Protein AF-0000000066797046 (afdb_homodimer)

Foldseek 3Di:
DLPPPADWDDDPNDIDSHPQLVVVVVVCVVPQPLPQFNDKDAQDKAWLAPDDDPDHTDIDTAGIWGHHPRHTAETEHEDDDDDPVNVVSVVSCCVVVVVYHYFYKYQDDVVVVDGMDTPVVVVVVVVVVVVVVD/DLPPPADWDDDPNDIDSHPQLVVVVVVCVVPQPLPQFNDKDAQDKAWLAPDDDPDHTDIDTAGIWGHHPRHTAETEHEDDDDDPVNVVSVVSCCVVVVVYHYFYKYQDDVVVVDGMDTPVVVVVVVVVVVVVVD

Solvent-accessible surface area (backbone atoms only — not comparable to full-atom values): 15746 Å² total; per-residue (Å²): 132,74,82,70,88,53,55,70,39,77,55,97,92,40,80,27,72,24,58,67,56,43,52,49,49,52,51,52,58,74,65,53,76,56,78,83,26,67,45,78,40,72,55,43,76,43,83,72,38,75,64,53,93,91,42,75,54,43,67,45,73,34,54,30,31,33,23,37,97,89,37,79,58,36,33,36,35,79,45,88,76,83,46,70,54,55,51,52,51,50,52,51,44,49,65,73,40,66,87,47,47,76,43,48,32,23,77,34,56,76,91,74,77,42,68,63,37,49,40,72,56,52,53,50,52,50,52,52,51,55,62,69,73,104,133,74,82,70,86,54,54,69,38,76,55,97,90,40,78,27,73,23,58,67,58,43,52,49,50,52,51,51,57,75,64,52,75,57,79,84,25,66,45,77,39,72,55,42,76,41,82,72,39,74,65,53,92,89,43,75,54,43,67,46,72,35,54,30,32,33,23,37,96,89,36,79,58,35,35,36,34,80,45,88,76,85,47,68,55,54,51,52,52,50,52,51,44,49,65,74,40,66,87,44,49,74,44,48,31,23,77,34,55,74,89,73,77,41,65,62,37,51,39,70,58,53,53,50,54,52,53,52,51,57,62,68,72,104

Radius of gyration: 23.34 Å; Cα contacts (8 Å, |Δi|>4): 389; chains: 2; bounding box: 46×68×48 Å

Organism: Staphylococcus aureus (strain NCTC 8325 / PS 47) (NCBI:txid93061)

Sequence (268 aa):
MSKYNAKKVEYKGIVFDSKVECEYYQYLESNMNGTNYDRIEIQPKFELQPKFGKQRPITYIADFSLWKEGKLVEVIDVKGKATEVANIKAKIFRYQYRDVNLTWICKAPKYTGQEWMVYEDLVKVRRKRKREMKMSKYNAKKVEYKGIVFDSKVECEYYQYLESNMNGTNYDRIEIQPKFELQPKFGKQRPITYIADFSLWKEGKLVEVIDVKGKATEVANIKAKIFRYQYRDVNLTWICKAPKYTGQEWMVYEDLVKVRRKRKREMK

pLDDT: mean 91.58, std 11.75, range [27.3, 98.69]

InterPro domains:
  IPR009414 Protein of unknown function DUF1064 [PF06356] (1-113)

Secondary structure (DSSP, 8-state):
--SS-PPPEEETTEEESSHHHHHHHHHHHHT--SSS-SEEEES-EEEEE--BTTBPPEEEE-SEEEEETTEEEEEEEE-SS--HHHHHHHHHHHHH-TTSEEEEEEEPPGGGS-SEEEHHHHHHHHHHHHHHH-/--SS-PPPEEETTEEESSHHHHHHHHHHHHT--SSS-SEEEES-EEEEE--BTTBPPEEEE-SEEEEETTEEEEEEEE-SS--HHHHHHHHHHHHH-TTSEEEEEEEPPGGGS-SEEEHHHHHHHHHHHHHHH-

Nearest PDB structures (foldseek):
  2pfj-assembly1_A  TM=5.024E-01  e=1.461E-01  Escherichia phage T7
  6xl1-assembly1_B  TM=4.830E-01  e=2.161E-01  Treponema succinifaciens DSM 2489
  6lg0-assembly1_B  TM=6.991E-01  e=3.582E+00  Scutellaria baicalensis
  7sjr-assembly1_A  TM=4.497E-01  e=2.421E+00  Mycolicibacterium smegmatis
  2pfj-assembly1_A  TM=5.021E-01  e=1.461E-01  Escherichia phage T7

Structure (mmCIF, N/CA/C/O backbone):
data_AF-0000000066797046-model_v1
#
loop_
_entity.id
_entity.type
_entity.pdbx_description
1 polymer 'Phi ETA orf 25-like protein'
#
loop_
_atom_site.group_PDB
_atom_site.id
_atom_site.type_symbol
_atom_site.label_atom_id
_atom_site.label_alt_id
_atom_site.label_comp_id
_atom_site.label_asym_id
_atom_site.label_entity_id
_atom_site.label_seq_id
_atom_site.pdbx_PDB_ins_code
_atom_site.Cartn_x
_atom_site.Cartn_y
_atom_site.Cartn_z
_atom_site.occupancy
_atom_site.B_iso_or_equiv
_atom_site.auth_seq_id
_atom_site.auth_comp_id
_atom_site.auth_asym_id
_atom_site.auth_atom_id
_atom_site.pdbx_PDB_model_num
ATOM 1 N N . MET A 1 1 ? 22.188 6.809 6.156 1 27.3 1 MET A N 1
ATOM 2 C CA . MET A 1 1 ? 21.953 7.805 5.117 1 27.3 1 MET A CA 1
ATOM 3 C C . MET A 1 1 ? 20.453 8.047 4.926 1 27.3 1 MET A C 1
ATOM 5 O O . MET A 1 1 ? 19.703 7.102 4.711 1 27.3 1 MET A O 1
ATOM 9 N N . SER A 1 2 ? 19.797 9.031 5.605 1 35.5 2 SER A N 1
ATOM 10 C CA . SER A 1 2 ? 18.406 9.445 5.723 1 35.5 2 SER A CA 1
ATOM 11 C C . SER A 1 2 ? 17.75 9.609 4.348 1 35.5 2 SER A C 1
ATOM 13 O O . SER A 1 2 ? 18.375 10.125 3.42 1 35.5 2 SER A O 1
ATOM 15 N N . LYS A 1 3 ? 16.875 8.727 3.791 1 40.72 3 LYS A N 1
ATOM 16 C CA . LYS A 1 3 ? 16.438 8.758 2.396 1 40.72 3 LYS A CA 1
ATOM 17 C C . LYS A 1 3 ? 16.438 10.18 1.854 1 40.72 3 LYS A C 1
ATOM 19 O O . LYS A 1 3 ? 17.062 10.461 0.824 1 40.72 3 LYS A O 1
ATOM 24 N N . TYR A 1 4 ? 15.102 10.852 1.785 1 46.31 4 TYR A N 1
ATOM 25 C CA . TYR A 1 4 ? 15.109 12.164 1.152 1 46.31 4 TYR A CA 1
ATOM 26 C C . TYR A 1 4 ? 15.852 13.18 2.016 1 46.31 4 TYR A C 1
ATOM 28 O O . TYR A 1 4 ? 15.961 13.008 3.232 1 46.31 4 TYR A O 1
ATOM 36 N N . ASN A 1 5 ? 16.906 13.938 1.538 1 53.12 5 ASN A N 1
ATOM 37 C CA . ASN A 1 5 ? 17.734 15.008 2.102 1 53.12 5 ASN A CA 1
ATOM 38 C C . ASN A 1 5 ? 16.938 15.844 3.102 1 53.12 5 ASN A C 1
ATOM 40 O O . ASN A 1 5 ? 17.234 17.031 3.297 1 53.12 5 ASN A O 1
ATOM 44 N N . ALA A 1 6 ? 15.82 15.312 3.604 1 63.28 6 ALA A N 1
ATOM 45 C CA . ALA A 1 6 ? 15.188 16.25 4.527 1 63.28 6 ALA A CA 1
ATOM 46 C C . ALA A 1 6 ? 15.914 16.266 5.871 1 63.28 6 ALA A C 1
ATOM 48 O O . ALA A 1 6 ? 16.266 15.219 6.402 1 63.28 6 ALA A O 1
ATOM 49 N N . LYS A 1 7 ? 16.453 17.422 6.25 1 70.5 7 LYS A N 1
ATOM 50 C CA . LYS A 1 7 ? 17.109 17.641 7.539 1 70.5 7 LYS A CA 1
ATOM 51 C C . LYS A 1 7 ? 16.078 17.734 8.664 1 70.5 7 LYS A C 1
ATOM 53 O O . LYS A 1 7 ? 15.062 18.422 8.523 1 70.5 7 LYS A O 1
ATOM 58 N N . LYS A 1 8 ? 16.203 16.906 9.688 1 85.75 8 LYS A N 1
ATOM 59 C CA . LYS A 1 8 ? 15.344 17.031 10.859 1 85.75 8 LYS A CA 1
ATOM 60 C C . LYS A 1 8 ? 15.438 18.422 11.484 1 85.75 8 LYS A C 1
ATOM 62 O O . LYS A 1 8 ? 16.516 19.031 11.484 1 85.75 8 LYS A O 1
ATOM 67 N N . VAL A 1 9 ? 14.32 19.016 11.8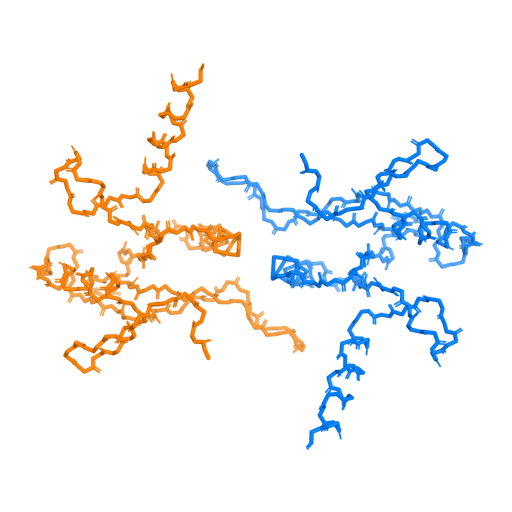28 1 90.19 9 VAL A N 1
ATOM 68 C CA . VAL A 1 9 ? 14.25 20.359 12.422 1 90.19 9 VAL A CA 1
ATOM 69 C C . VAL A 1 9 ? 13.508 20.281 13.758 1 90.19 9 VAL A C 1
ATOM 71 O O . VAL A 1 9 ? 12.516 19.562 13.891 1 90.19 9 VAL A O 1
ATOM 74 N N . GLU A 1 10 ? 14.055 20.984 14.703 1 92.31 10 GLU A N 1
ATOM 75 C CA . GLU A 1 10 ? 13.414 21.047 16.016 1 92.31 10 GLU A CA 1
ATOM 76 C C . GLU A 1 10 ? 12.727 22.391 16.234 1 92.31 10 GLU A C 1
ATOM 78 O O . GLU A 1 10 ? 13.273 23.438 15.891 1 92.31 10 GLU A O 1
ATOM 83 N N . TYR A 1 11 ? 11.523 22.312 16.766 1 92.88 11 TYR A N 1
ATOM 84 C CA . TYR A 1 11 ? 10.734 23.5 17.078 1 92.88 11 TYR A CA 1
ATOM 85 C C . TYR A 1 11 ? 9.945 23.281 18.375 1 92.88 11 TYR A C 1
ATOM 87 O O . TYR A 1 11 ? 9.102 22.391 18.453 1 92.88 11 TYR A O 1
ATOM 95 N N . LYS A 1 12 ? 10.172 24.094 19.391 1 93.94 12 LYS A N 1
ATOM 96 C CA . LYS A 1 12 ? 9.5 24.031 20.688 1 93.94 12 LYS A CA 1
ATOM 97 C C . LYS A 1 12 ? 9.547 22.625 21.266 1 93.94 12 LYS A C 1
ATOM 99 O O . LYS A 1 12 ? 8.539 22.109 21.75 1 93.94 12 LYS A O 1
ATOM 104 N N . GLY A 1 13 ? 10.641 21.922 21.094 1 92.12 13 GLY A N 1
ATOM 105 C CA . GLY A 1 13 ? 10.859 20.609 21.688 1 92.12 13 GLY A CA 1
ATOM 106 C C . GLY A 1 13 ? 10.297 19.484 20.844 1 92.12 13 GLY A C 1
ATOM 107 O O . GLY A 1 13 ? 10.367 18.312 21.234 1 92.12 13 GLY A O 1
ATOM 108 N N . ILE A 1 14 ? 9.68 19.906 19.75 1 92.12 14 ILE A N 1
ATOM 109 C CA . ILE A 1 14 ? 9.117 18.906 18.859 1 92.12 14 ILE A CA 1
ATOM 110 C C . ILE A 1 14 ? 10.055 18.688 17.672 1 92.12 14 ILE A C 1
ATOM 112 O O . ILE A 1 14 ? 10.523 19.656 17.062 1 92.12 14 ILE A O 1
ATOM 116 N N . VAL A 1 15 ? 10.312 17.453 17.422 1 91.56 15 VAL A N 1
ATOM 117 C CA . VAL A 1 15 ? 11.188 17.141 16.312 1 91.56 15 VAL A CA 1
ATOM 118 C C . VAL A 1 15 ? 10.344 16.797 15.078 1 91.56 15 VAL A C 1
ATOM 120 O O . VAL A 1 15 ? 9.43 15.969 15.141 1 91.56 15 VAL A O 1
ATOM 123 N N . PHE A 1 16 ? 10.711 17.5 13.945 1 91.88 16 PHE A N 1
ATOM 124 C CA . PHE A 1 16 ? 10.023 17.266 12.68 1 91.88 16 PHE A CA 1
ATOM 125 C C . PHE A 1 16 ? 10.953 16.609 11.672 1 91.88 16 PHE A C 1
ATOM 127 O O . PHE A 1 16 ? 12.156 16.859 11.672 1 91.88 16 PHE A O 1
ATOM 134 N N . ASP A 1 17 ? 10.344 15.727 10.812 1 85.5 17 ASP A N 1
ATOM 135 C CA . ASP A 1 17 ? 11.125 14.984 9.836 1 85.5 17 ASP A CA 1
ATOM 136 C C . ASP A 1 17 ? 11.617 15.898 8.719 1 85.5 17 ASP A C 1
ATOM 138 O O . ASP A 1 17 ? 12.609 15.594 8.047 1 85.5 17 ASP A O 1
ATOM 142 N N . SER A 1 18 ? 10.906 17.047 8.508 1 89.69 18 SER A N 1
ATOM 143 C CA . SER A 1 18 ? 11.312 17.984 7.457 1 89.69 18 SER A CA 1
ATOM 144 C C . SER A 1 18 ? 10.992 19.422 7.836 1 89.69 18 SER A C 1
ATOM 146 O O . SER A 1 18 ? 10.195 19.672 8.742 1 89.69 18 SER A O 1
ATOM 148 N N . LYS A 1 19 ? 11.664 20.281 7.137 1 91.81 19 LYS A N 1
ATOM 149 C CA . LYS A 1 19 ? 11.438 21.703 7.336 1 91.81 19 LYS A CA 1
ATOM 150 C C . LYS A 1 19 ? 10.008 22.094 6.957 1 91.81 19 LYS A C 1
ATOM 152 O O . LYS A 1 19 ? 9.375 22.906 7.641 1 91.81 19 LYS A O 1
ATOM 157 N N . VAL A 1 20 ? 9.5 21.484 5.938 1 93.38 20 VAL A N 1
ATOM 158 C CA . VAL A 1 20 ? 8.172 21.828 5.441 1 93.38 20 VAL A CA 1
ATOM 159 C C . VAL A 1 20 ? 7.121 21.453 6.48 1 93.38 20 VAL A C 1
ATOM 161 O O . VAL A 1 20 ? 6.176 22.203 6.719 1 93.38 20 VAL A O 1
ATOM 164 N N . GLU A 1 21 ? 7.316 20.312 7.094 1 93.94 21 GLU A N 1
ATOM 165 C CA . GLU A 1 21 ? 6.395 19.859 8.133 1 93.94 21 GLU A CA 1
ATOM 166 C C . GLU A 1 21 ? 6.402 20.828 9.32 1 93.94 21 GLU A C 1
ATOM 168 O O . GLU A 1 21 ? 5.348 21.156 9.867 1 93.94 21 GLU A O 1
ATOM 173 N N . CYS A 1 22 ? 7.543 21.266 9.617 1 95.56 22 CYS A N 1
ATOM 174 C CA . CYS A 1 22 ? 7.688 22.219 10.703 1 95.56 22 CYS A CA 1
ATOM 175 C C . CYS A 1 22 ? 7.004 23.547 10.367 1 95.56 22 CYS A C 1
ATOM 177 O O . CYS A 1 22 ? 6.273 24.094 11.188 1 95.56 22 CYS A O 1
ATOM 179 N N . GLU A 1 23 ? 7.23 24.047 9.188 1 96.12 23 GLU A N 1
ATOM 180 C CA . GLU A 1 23 ? 6.605 25.297 8.742 1 96.12 23 GLU A CA 1
ATOM 181 C C . GLU A 1 23 ? 5.086 25.203 8.781 1 96.12 23 GLU A C 1
ATOM 183 O O . GLU A 1 23 ? 4.406 26.141 9.18 1 96.12 23 GLU A O 1
ATOM 188 N N . TYR A 1 24 ? 4.578 24.078 8.391 1 97.25 24 TYR A N 1
ATOM 189 C CA . TYR A 1 24 ? 3.125 23.922 8.391 1 97.25 24 TYR A CA 1
ATOM 190 C C . TYR A 1 24 ? 2.582 23.859 9.812 1 97.25 24 TYR A C 1
ATOM 192 O O . TYR A 1 24 ? 1.492 24.359 10.094 1 97.25 24 TYR A O 1
ATOM 200 N N . TYR A 1 25 ? 3.281 23.172 10.641 1 97.12 25 TYR A N 1
ATOM 201 C CA . TYR A 1 25 ? 2.887 23.172 12.047 1 97.12 25 TYR A CA 1
ATOM 202 C C . TYR A 1 25 ? 2.789 24.594 12.586 1 97.12 25 TYR A C 1
ATOM 204 O O . TYR A 1 25 ? 1.819 24.938 13.266 1 97.12 25 TYR A O 1
ATOM 212 N N . GLN A 1 26 ? 3.824 25.391 12.312 1 97 26 GLN A N 1
ATOM 213 C CA . GLN A 1 26 ? 3.826 26.797 12.742 1 97 26 GLN A CA 1
ATOM 214 C C . GLN A 1 26 ? 2.623 27.547 12.172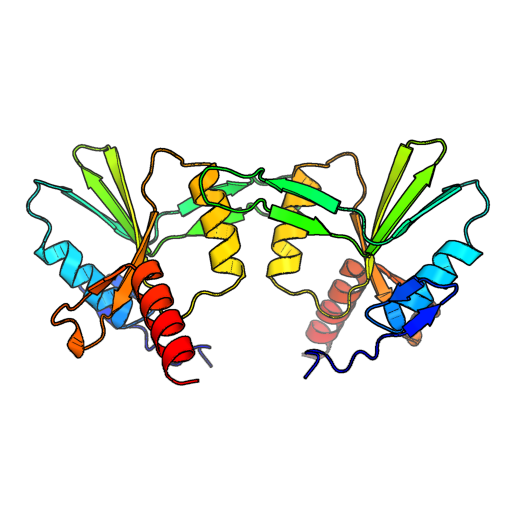 1 97 26 GLN A C 1
ATOM 216 O O . GLN A 1 26 ? 2.012 28.359 12.867 1 97 26 GLN A O 1
ATOM 221 N N . TYR A 1 27 ? 2.355 27.25 10.914 1 97.06 27 TYR A N 1
ATOM 222 C CA . TYR A 1 27 ? 1.18 27.812 10.258 1 97.06 27 TYR A CA 1
ATOM 223 C C . TYR A 1 27 ? -0.092 27.438 11.008 1 97.06 27 TYR A C 1
ATOM 225 O O . TYR A 1 27 ? -0.928 28.297 11.289 1 97.06 27 TYR A O 1
ATOM 233 N N . LEU A 1 28 ? -0.291 26.172 11.383 1 97.31 28 LEU A N 1
ATOM 234 C CA . LEU A 1 28 ? -1.458 25.688 12.117 1 97.31 28 LEU A CA 1
ATOM 235 C C . LEU A 1 28 ? -1.548 26.359 13.484 1 97.31 28 LEU A C 1
ATOM 237 O O . LEU A 1 28 ? -2.631 26.766 13.914 1 97.31 28 LEU A O 1
ATOM 241 N N . GLU A 1 29 ? -0.36 26.422 14.125 1 96.44 29 GLU A N 1
ATOM 242 C CA . GLU A 1 29 ? -0.309 27.031 15.453 1 96.44 29 GLU A CA 1
ATOM 243 C C . GLU A 1 29 ? -0.762 28.484 15.414 1 96.44 29 GLU A C 1
ATOM 245 O O . GLU A 1 29 ? -1.548 28.922 16.266 1 96.44 29 GLU A O 1
ATOM 250 N N . SER A 1 30 ? -0.231 29.188 14.453 1 95.75 30 SER A N 1
ATOM 251 C CA . SER A 1 30 ? -0.52 30.609 14.328 1 95.75 30 SER A CA 1
ATOM 252 C C . SER A 1 30 ? -1.987 30.859 14 1 95.75 30 SER A C 1
ATOM 254 O O . SER A 1 30 ? -2.541 31.906 14.328 1 95.75 30 SER A O 1
ATOM 256 N N . ASN A 1 31 ? -2.604 29.875 13.398 1 95.62 31 ASN A N 1
ATOM 257 C CA . ASN A 1 31 ? -3.992 30.031 12.984 1 95.62 31 ASN A CA 1
ATOM 258 C C . ASN A 1 31 ? -4.953 29.438 14.008 1 95.62 31 ASN A C 1
ATOM 260 O O . ASN A 1 31 ? -6.172 29.484 13.828 1 95.62 31 ASN A O 1
ATOM 264 N N . MET A 1 32 ? -4.383 28.906 15.086 1 94.69 32 MET A N 1
ATOM 265 C CA . MET A 1 32 ? -5.242 28.312 16.109 1 94.69 32 MET A CA 1
ATOM 266 C C . MET A 1 32 ? -5.875 29.391 16.969 1 94.69 32 MET A C 1
ATOM 268 O O . MET A 1 32 ? -5.199 30.016 17.797 1 94.69 32 MET A O 1
ATOM 272 N N . ASN A 1 33 ? -7.129 29.766 16.688 1 89.06 33 ASN A N 1
ATOM 273 C CA . ASN A 1 33 ? -7.828 30.812 17.406 1 89.06 33 ASN A CA 1
ATOM 274 C C . ASN A 1 33 ? -9 30.266 18.203 1 89.06 33 ASN A C 1
ATOM 276 O O . ASN A 1 33 ? -9.781 31.031 18.781 1 89.06 33 ASN A O 1
ATOM 280 N N . GLY A 1 34 ? -9.148 28.953 18.172 1 88.75 34 GLY A N 1
ATOM 281 C CA . GLY A 1 34 ? -10.203 28.297 18.938 1 88.75 34 GLY A CA 1
ATOM 282 C C . GLY A 1 34 ? -11.516 28.203 18.188 1 88.75 34 GLY A C 1
ATOM 283 O O . GLY A 1 34 ? -12.438 27.516 18.641 1 88.75 34 GLY A O 1
ATOM 284 N N . THR A 1 35 ? -11.586 28.828 17.078 1 90.75 35 THR A N 1
ATOM 285 C CA . THR A 1 35 ? -12.82 28.812 16.297 1 90.75 35 THR A CA 1
ATOM 286 C C . THR A 1 35 ? -12.922 27.547 15.461 1 90.75 35 THR A C 1
ATOM 288 O O . THR A 1 35 ? -13.922 26.828 15.516 1 90.75 35 THR A O 1
ATOM 291 N N . ASN A 1 36 ? -11.977 27.203 14.75 1 93.75 36 ASN A N 1
ATOM 292 C CA . ASN A 1 36 ? -11.977 26.047 13.875 1 93.75 36 ASN A CA 1
ATOM 293 C C . ASN A 1 36 ? -11.43 24.812 14.578 1 93.75 36 ASN A C 1
ATOM 295 O O . ASN A 1 36 ? -11.93 23.703 14.383 1 93.75 36 ASN A O 1
ATOM 299 N N . TYR A 1 37 ? -10.484 24.953 15.289 1 97.31 37 TYR A N 1
ATOM 300 C CA . TYR A 1 37 ? -9.867 23.922 16.125 1 97.31 37 TYR A CA 1
ATOM 301 C C . TYR A 1 37 ? -9.148 24.547 17.312 1 97.31 37 TYR A C 1
ATOM 303 O O . TYR A 1 37 ? -8.828 25.734 17.297 1 97.31 37 TYR A O 1
ATOM 311 N N . ASP A 1 38 ? -8.961 23.797 18.406 1 97.81 38 ASP A N 1
ATOM 312 C CA . ASP A 1 38 ? -8.359 24.328 19.625 1 97.81 38 ASP A CA 1
ATOM 313 C C . ASP A 1 38 ? -7.219 23.438 20.109 1 97.81 38 ASP A C 1
ATOM 315 O O . ASP A 1 38 ? -6.621 23.688 21.156 1 97.81 38 ASP A O 1
ATOM 319 N N . ARG A 1 39 ? -6.945 22.344 19.391 1 97.75 39 ARG A N 1
ATOM 320 C CA . ARG A 1 39 ? -5.855 21.438 19.719 1 97.75 39 ARG A CA 1
ATOM 321 C C . ARG A 1 39 ? -5.258 20.797 18.469 1 97.75 39 ARG A C 1
ATOM 323 O O . ARG A 1 39 ? -5.988 20.438 17.547 1 97.75 39 ARG A O 1
ATOM 330 N N . ILE A 1 40 ? -3.936 20.672 18.438 1 98.06 40 ILE A N 1
ATOM 331 C CA . ILE A 1 40 ? -3.203 20.031 17.344 1 98.06 40 ILE A CA 1
ATOM 332 C C . ILE A 1 40 ? -2.473 18.797 17.875 1 98.06 40 ILE A C 1
ATOM 334 O O . ILE A 1 40 ? -1.741 18.875 18.859 1 98.06 40 ILE A O 1
ATOM 338 N N . GLU A 1 41 ? -2.746 17.75 17.297 1 97.62 41 GLU A N 1
ATOM 339 C CA . GLU A 1 41 ? -1.999 16.531 17.625 1 97.62 41 GLU A CA 1
ATOM 340 C C . GLU A 1 41 ? -0.95 16.234 16.547 1 97.62 41 GLU A C 1
ATOM 342 O O . GLU A 1 41 ? -1.225 16.344 15.352 1 97.62 41 GLU A O 1
ATOM 347 N N . ILE A 1 42 ? 0.248 15.906 17 1 97.12 42 ILE A N 1
ATOM 348 C CA . ILE A 1 42 ? 1.36 15.609 16.109 1 97.12 42 ILE A CA 1
ATOM 349 C C . ILE A 1 42 ? 1.484 14.102 15.93 1 97.12 42 ILE A C 1
ATOM 351 O O . ILE A 1 42 ? 1.41 13.344 16.891 1 97.12 42 ILE A O 1
ATOM 355 N N . GLN A 1 43 ? 1.549 13.641 14.742 1 96.94 43 GLN A N 1
ATOM 356 C CA . GLN A 1 43 ? 1.779 12.258 14.359 1 96.94 43 GLN A CA 1
ATOM 357 C C . GLN A 1 43 ? 0.712 11.336 14.953 1 96.94 43 GLN A C 1
ATOM 359 O O . GLN A 1 43 ? 1.033 10.312 15.562 1 96.94 43 GLN A O 1
ATOM 364 N N . PRO A 1 44 ? -0.628 11.734 14.789 1 98.06 44 PRO A N 1
ATOM 365 C CA . PRO A 1 44 ? -1.691 10.828 15.227 1 98.06 44 PRO A CA 1
ATOM 366 C C . PRO A 1 44 ? -1.685 9.5 14.477 1 98.06 44 PRO A C 1
ATOM 368 O O . PRO A 1 44 ? -1.369 9.461 13.281 1 98.06 44 PRO A O 1
ATOM 371 N N . LYS A 1 45 ? -2.072 8.469 15.156 1 98.12 45 LYS A N 1
ATOM 372 C CA . LYS A 1 45 ? -2.102 7.125 14.586 1 98.12 45 LYS A CA 1
ATOM 373 C C . LYS A 1 45 ? -3.533 6.613 14.445 1 98.12 45 LYS A C 1
ATOM 375 O O . LYS A 1 45 ? -4.324 6.715 15.383 1 98.12 45 LYS A O 1
ATOM 380 N N . PHE A 1 46 ? -3.875 6.164 13.312 1 98.56 46 PHE A N 1
ATOM 381 C CA . PHE A 1 46 ? -5.18 5.578 13.023 1 98.56 46 PHE A CA 1
ATOM 382 C C . PHE A 1 46 ? -5.035 4.133 12.562 1 98.56 46 PHE A C 1
ATOM 384 O O . PHE A 1 46 ? -4.281 3.854 11.625 1 98.56 46 PHE A O 1
ATOM 391 N N . GLU A 1 47 ? -5.73 3.221 13.148 1 98.5 47 GLU A N 1
ATOM 392 C CA . GLU A 1 47 ? -5.668 1.82 12.742 1 98.5 47 GLU A CA 1
ATOM 393 C C . GLU A 1 47 ? -6.48 1.573 11.477 1 98.5 47 GLU A C 1
ATOM 395 O O . GLU A 1 47 ? -7.664 1.914 11.414 1 98.5 47 GLU A O 1
ATOM 400 N N . LEU A 1 48 ? -5.852 1.048 10.5 1 98.38 48 LEU A N 1
ATOM 401 C CA . LEU A 1 48 ? -6.535 0.71 9.258 1 98.38 48 LEU A CA 1
ATOM 402 C C . LEU A 1 48 ? -6.914 -0.767 9.227 1 98.38 48 LEU A C 1
ATOM 404 O O . LEU A 1 48 ? -7.922 -1.142 8.625 1 98.38 48 LEU A O 1
ATOM 408 N N . GLN A 1 49 ? -6.078 -1.65 9.711 1 98.25 49 GLN A N 1
ATOM 409 C CA . GLN A 1 49 ? -6.285 -3.09 9.852 1 98.25 49 GLN A CA 1
ATOM 410 C C . GLN A 1 49 ? -5.637 -3.619 11.125 1 98.25 49 GLN A C 1
ATOM 412 O O . GLN A 1 49 ? -4.469 -3.342 11.398 1 98.25 49 GLN A O 1
ATOM 417 N N . PRO A 1 50 ? -6.391 -4.32 11.891 1 97.62 50 PRO A N 1
ATOM 418 C CA . PRO A 1 50 ? -5.832 -4.809 13.156 1 97.62 50 PRO A CA 1
ATOM 419 C C . PRO A 1 50 ? -4.812 -5.93 12.953 1 97.62 50 PRO A C 1
ATOM 421 O O . PRO A 1 50 ? -4.742 -6.52 11.875 1 97.62 50 PRO A O 1
ATOM 424 N N . LYS A 1 51 ? -4.094 -6.117 13.984 1 96.81 51 LYS A N 1
ATOM 425 C CA . LYS A 1 51 ? -3.203 -7.273 14.016 1 96.81 51 LYS A CA 1
ATOM 426 C C . LYS A 1 51 ? -3.986 -8.578 13.875 1 96.81 51 LYS A C 1
ATOM 428 O O . LYS A 1 51 ? -5.0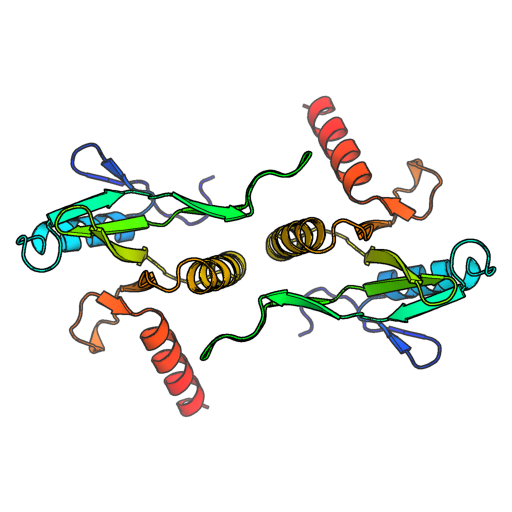86 -8.711 14.414 1 96.81 51 LYS A O 1
ATOM 433 N N . PHE A 1 52 ? -3.369 -9.508 13.125 1 94.56 52 PHE A N 1
ATOM 434 C CA . PHE A 1 52 ? -3.986 -10.82 13 1 94.56 52 PHE A CA 1
ATOM 435 C C . PHE A 1 52 ? -2.93 -11.898 12.789 1 94.56 52 PHE A C 1
ATOM 437 O O . PHE A 1 52 ? -2.117 -11.805 11.867 1 94.56 52 PHE A O 1
ATOM 444 N N . GLY A 1 53 ? -2.939 -12.844 13.711 1 91.19 53 GLY A N 1
ATOM 445 C CA . GLY A 1 53 ? -1.884 -13.844 13.664 1 91.19 53 GLY A CA 1
ATOM 446 C C . GLY A 1 53 ? -0.498 -13.25 13.844 1 91.19 53 GLY A C 1
ATOM 447 O O . GLY A 1 53 ? -0.241 -12.539 14.82 1 91.19 53 GLY A O 1
ATOM 448 N N . LYS A 1 54 ? 0.308 -13.5 12.828 1 89.62 54 LYS A N 1
ATOM 449 C CA . LYS A 1 54 ? 1.685 -13.016 12.875 1 89.62 54 LYS A CA 1
ATOM 450 C C . LYS A 1 54 ? 1.844 -11.727 12.086 1 89.62 54 LYS A C 1
ATOM 452 O O . LYS A 1 54 ? 2.941 -11.164 12.008 1 89.62 54 LYS A O 1
ATOM 457 N N . GLN A 1 55 ? 0.726 -11.219 11.547 1 93.19 55 GLN A N 1
ATOM 458 C CA . GLN A 1 55 ? 0.799 -10.016 10.719 1 93.19 55 GLN A CA 1
ATOM 459 C C . GLN A 1 55 ? 0.64 -8.758 11.562 1 93.19 55 GLN A C 1
ATOM 461 O O . GLN A 1 55 ? -0.312 -8.641 12.336 1 93.19 55 GLN A O 1
ATOM 466 N N . ARG A 1 56 ? 1.537 -7.844 11.422 1 95.88 56 ARG A N 1
ATOM 467 C CA . ARG A 1 56 ? 1.462 -6.547 12.086 1 95.88 56 ARG A CA 1
ATOM 468 C C . ARG A 1 56 ? 0.268 -5.746 11.586 1 95.88 56 ARG A C 1
ATOM 470 O O . ARG A 1 56 ? -0.215 -5.973 10.469 1 95.88 56 ARG A O 1
ATOM 477 N N . PRO A 1 57 ? -0.258 -4.867 12.422 1 97.69 57 PRO A N 1
ATOM 478 C CA . PRO A 1 57 ? -1.362 -4.02 11.969 1 97.69 57 PRO A CA 1
ATOM 479 C C . PRO A 1 57 ? -0.943 -3.043 10.867 1 97.69 57 PRO A C 1
ATOM 481 O O . PRO A 1 57 ? 0.249 -2.77 10.703 1 97.69 57 PRO A O 1
ATOM 484 N N . ILE A 1 58 ? -1.881 -2.625 10.102 1 97.88 58 ILE A N 1
ATOM 485 C CA . ILE A 1 58 ? -1.688 -1.491 9.203 1 97.88 58 ILE A CA 1
ATOM 486 C C . ILE A 1 58 ? -2.207 -0.217 9.867 1 97.88 58 ILE A C 1
ATOM 488 O O . ILE A 1 58 ? -3.342 -0.178 10.344 1 97.88 58 ILE A O 1
ATOM 492 N N . THR A 1 59 ? -1.37 0.771 9.914 1 98.25 59 THR A N 1
ATOM 493 C CA . THR A 1 59 ? -1.76 2.027 10.547 1 98.25 59 THR A CA 1
ATOM 494 C C . THR A 1 59 ? -1.51 3.203 9.609 1 98.25 59 THR A C 1
ATOM 496 O O . THR A 1 59 ? -0.728 3.094 8.664 1 98.25 59 THR A O 1
ATOM 499 N N . TYR A 1 60 ? -2.254 4.176 9.789 1 98.25 60 TYR A N 1
ATOM 500 C CA . TYR A 1 60 ? -2.037 5.465 9.141 1 98.25 60 TYR A CA 1
ATOM 501 C C . TYR A 1 60 ? -1.51 6.496 10.133 1 98.25 60 TYR A C 1
ATOM 503 O O . TYR A 1 60 ? -2.191 6.84 11.102 1 98.25 60 TYR A O 1
ATOM 511 N N . ILE A 1 61 ? -0.281 6.91 9.914 1 97.5 61 ILE A N 1
ATOM 512 C CA . ILE A 1 61 ? 0.319 7.93 10.766 1 97.5 61 ILE A CA 1
ATOM 513 C C . ILE A 1 61 ? 0.359 9.266 10.023 1 97.5 61 ILE A C 1
ATOM 515 O O . ILE A 1 61 ? 1.171 9.453 9.117 1 97.5 61 ILE A O 1
ATOM 519 N N . ALA A 1 62 ? -0.482 10.141 10.438 1 97.81 62 ALA A N 1
ATOM 520 C CA . ALA A 1 62 ? -0.562 11.445 9.781 1 97.81 62 ALA A CA 1
ATOM 521 C C . ALA A 1 62 ? 0.396 12.438 10.422 1 97.81 62 ALA A C 1
ATOM 523 O O . ALA A 1 62 ? 0.951 12.18 11.492 1 97.81 62 ALA A O 1
ATOM 524 N N . ASP A 1 63 ? 0.574 13.523 9.75 1 97.56 63 ASP A N 1
ATOM 525 C CA . ASP A 1 63 ? 1.439 14.555 10.305 1 97.56 63 ASP A CA 1
ATOM 526 C C . ASP A 1 63 ? 0.748 15.289 11.453 1 97.56 63 ASP A C 1
ATOM 528 O O . ASP A 1 63 ? 1.342 15.5 12.516 1 97.56 63 ASP A O 1
ATOM 532 N N . PHE A 1 64 ? -0.537 15.641 11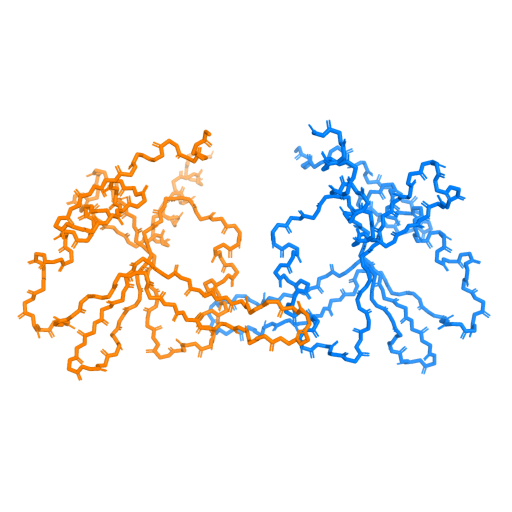.219 1 98.31 64 PHE A N 1
ATOM 533 C CA . PHE A 1 64 ? -1.272 16.406 12.219 1 98.31 64 PHE A CA 1
ATOM 534 C C . PHE A 1 64 ? -2.734 15.969 12.258 1 98.31 64 PHE A C 1
ATOM 536 O O . PHE A 1 64 ? -3.271 15.484 11.266 1 98.31 64 PHE A O 1
ATOM 543 N N . SER A 1 65 ? -3.365 16.094 13.352 1 98.5 65 SER A N 1
ATOM 544 C CA . SER A 1 65 ? -4.82 16.141 13.461 1 98.5 65 SER A CA 1
ATOM 545 C C . SER A 1 65 ? -5.285 17.375 14.227 1 98.5 65 SER A C 1
ATOM 547 O O . SER A 1 65 ? -4.633 17.797 15.18 1 98.5 65 SER A O 1
ATOM 549 N N . LEU A 1 66 ? -6.34 17.922 13.805 1 98.44 66 LEU A N 1
ATOM 550 C CA . LEU A 1 66 ? -6.953 19.078 14.43 1 98.44 66 LEU A CA 1
ATOM 551 C C . LEU A 1 66 ? -8.203 18.688 15.211 1 98.44 66 LEU A C 1
ATOM 553 O O . LEU A 1 66 ? -9.039 17.938 14.711 1 98.44 66 LEU A O 1
ATOM 557 N N . TRP A 1 67 ? -8.305 19.25 16.406 1 98.25 67 TRP A N 1
ATOM 558 C CA . TRP A 1 67 ? -9.406 18.906 17.297 1 98.25 67 TRP A CA 1
ATOM 559 C C . TRP A 1 67 ? -10.133 20.156 17.766 1 98.25 67 TRP A C 1
ATOM 561 O O . TRP A 1 67 ? -9.516 21.203 17.969 1 98.25 67 TRP A O 1
ATOM 571 N N . LYS A 1 68 ? -11.445 20.062 17.969 1 97.19 68 LYS A N 1
ATOM 572 C CA . LYS A 1 68 ? -12.289 21.109 18.547 1 97.19 68 LYS A CA 1
ATOM 573 C C . LYS A 1 68 ? -13.211 20.547 19.625 1 97.19 68 LYS A C 1
ATOM 575 O O . LYS A 1 68 ? -14.023 19.656 19.344 1 97.19 68 LYS A O 1
ATOM 580 N N . GLU A 1 69 ? -13.07 21.031 20.812 1 96.81 69 GLU A N 1
ATOM 581 C CA . GLU A 1 69 ? -13.906 20.594 21.922 1 96.81 69 GLU A CA 1
ATOM 582 C C . GLU A 1 69 ? -13.938 19.062 22.031 1 96.81 69 GLU A C 1
ATOM 584 O O . GLU A 1 69 ? -15.008 18.469 22.156 1 96.81 69 GLU A O 1
ATOM 589 N N . GLY A 1 70 ? -12.805 18.422 21.797 1 95.75 70 GLY A N 1
ATOM 590 C CA . GLY A 1 70 ? -12.633 16.984 22 1 95.75 70 GLY A CA 1
ATOM 591 C C . GLY A 1 70 ? -13.031 16.156 20.797 1 95.75 70 GLY A C 1
ATOM 592 O O . GLY A 1 70 ? -12.953 14.93 20.812 1 95.75 70 GLY A O 1
ATOM 593 N N . LYS A 1 71 ? -13.414 16.875 19.719 1 96.31 71 LYS A N 1
ATOM 594 C CA . LYS A 1 71 ? -13.828 16.156 18.5 1 96.31 71 LYS A CA 1
ATOM 595 C C . LYS A 1 71 ? -12.812 16.344 17.391 1 96.31 71 LYS A C 1
ATOM 597 O O . LYS A 1 71 ? -12.281 17.438 17.188 1 96.31 71 LYS A O 1
ATOM 602 N N . LEU A 1 72 ? -12.547 15.258 16.75 1 97.62 72 LEU A N 1
ATOM 603 C CA . LEU A 1 72 ? -11.633 15.297 15.609 1 97.62 72 LEU A CA 1
ATOM 604 C C . LEU A 1 72 ? -12.266 16.047 14.438 1 97.62 72 LEU A C 1
ATOM 606 O O . LEU A 1 72 ? -13.352 15.672 13.977 1 97.62 72 LEU A O 1
ATOM 610 N N . VAL A 1 73 ? -11.578 17.062 13.969 1 96.31 73 VAL A N 1
ATOM 611 C CA . VAL A 1 73 ? -12.133 17.922 12.93 1 96.31 73 VAL A CA 1
ATOM 612 C C . VAL A 1 73 ? -11.508 17.578 11.578 1 96.31 73 VAL A C 1
ATOM 614 O O . VAL A 1 73 ? -12.195 17.547 10.555 1 96.31 73 VAL A O 1
ATOM 617 N N . GLU A 1 74 ? -10.211 17.375 11.633 1 98.12 74 GLU A N 1
ATOM 618 C CA . GLU A 1 74 ? -9.484 17.219 10.375 1 98.12 74 GLU A CA 1
ATOM 619 C C . GLU A 1 74 ? -8.148 16.5 10.609 1 98.12 74 GLU A C 1
ATOM 621 O O . GLU A 1 74 ? -7.52 16.672 11.648 1 98.12 74 GLU A O 1
ATOM 626 N N . VAL A 1 75 ? -7.789 15.664 9.641 1 98.69 75 VAL A N 1
ATOM 627 C CA . VAL A 1 75 ? -6.473 15.039 9.594 1 98.69 75 VAL A CA 1
ATOM 628 C C . VAL A 1 75 ? -5.684 15.578 8.406 1 98.69 75 VAL A C 1
ATOM 630 O O . VAL A 1 75 ? -6.219 15.688 7.297 1 98.69 75 VAL A O 1
ATOM 633 N N . ILE A 1 76 ? -4.359 15.93 8.617 1 98.5 76 ILE A N 1
ATOM 634 C CA . ILE A 1 76 ? -3.59 16.641 7.602 1 98.5 76 ILE A CA 1
ATOM 635 C C . ILE A 1 76 ? -2.262 15.922 7.367 1 98.5 76 ILE A C 1
ATOM 637 O O . ILE A 1 76 ? -1.574 15.547 8.32 1 98.5 76 ILE A O 1
ATOM 641 N N . ASP A 1 77 ? -1.957 15.719 6.113 1 97.5 77 ASP A N 1
ATOM 642 C CA . ASP A 1 77 ? -0.65 15.219 5.699 1 97.5 77 ASP A CA 1
ATOM 643 C C . ASP A 1 77 ? 0.043 16.203 4.762 1 97.5 77 ASP A C 1
ATOM 645 O O . ASP A 1 77 ? -0.554 16.672 3.789 1 97.5 77 ASP A O 1
ATOM 649 N N . VAL A 1 78 ? 1.283 16.5 5.125 1 96 78 VAL A N 1
ATOM 650 C CA . VAL A 1 78 ? 2.088 17.359 4.262 1 96 78 VAL A CA 1
ATOM 651 C C . VAL A 1 78 ? 2.771 16.516 3.188 1 96 78 VAL A C 1
ATOM 653 O O . VAL A 1 78 ? 3.471 15.547 3.496 1 96 78 VAL A O 1
ATOM 656 N N . LYS A 1 79 ? 2.428 16.844 1.936 1 91.38 79 LYS A N 1
ATOM 657 C CA . LYS A 1 79 ? 2.902 16 0.844 1 91.38 79 LYS A CA 1
ATOM 658 C C . LYS A 1 79 ? 3.781 16.781 -0.121 1 91.38 79 LYS A C 1
ATOM 660 O O . LYS A 1 79 ? 3.545 17.969 -0.356 1 91.38 79 LYS A O 1
ATOM 665 N N . GLY A 1 80 ? 4.828 16.203 -0.529 1 84.81 80 GLY A N 1
ATOM 666 C CA . GLY A 1 80 ? 5.516 16.609 -1.745 1 84.81 80 GLY A CA 1
ATOM 667 C C . GLY A 1 80 ? 5.117 15.781 -2.955 1 84.81 80 GLY A C 1
ATOM 668 O O . GLY A 1 80 ? 4.203 16.156 -3.693 1 84.81 80 GLY A O 1
ATOM 669 N N . LYS A 1 81 ? 5.656 14.617 -3.064 1 88.38 81 LYS A N 1
ATOM 670 C CA . LYS A 1 81 ? 5.223 13.633 -4.051 1 88.38 81 LYS A CA 1
ATOM 671 C C . LYS A 1 81 ? 4.621 12.406 -3.373 1 88.38 81 LYS A C 1
ATOM 673 O O . LYS A 1 81 ? 5.258 11.789 -2.523 1 88.38 81 LYS A O 1
ATOM 678 N N . ALA A 1 82 ? 3.451 12.156 -3.76 1 90.69 82 ALA A N 1
ATOM 679 C CA . ALA A 1 82 ? 2.766 11.023 -3.137 1 90.69 82 ALA A CA 1
ATOM 680 C C . ALA A 1 82 ? 3.305 9.695 -3.662 1 90.69 82 ALA A C 1
ATOM 682 O O . ALA A 1 82 ? 3.549 9.547 -4.863 1 90.69 82 ALA A O 1
ATOM 683 N N . THR A 1 83 ? 3.559 8.844 -2.717 1 93.56 83 THR A N 1
ATOM 684 C CA . THR A 1 83 ? 3.939 7.488 -3.084 1 93.56 83 THR A CA 1
ATOM 685 C C . THR A 1 83 ? 2.707 6.602 -3.232 1 93.56 83 THR A C 1
ATOM 687 O O . THR A 1 83 ? 1.623 6.953 -2.764 1 93.56 83 THR A O 1
ATOM 690 N N . GLU A 1 84 ? 2.869 5.516 -3.861 1 94.56 84 GLU A N 1
ATOM 691 C CA . GLU A 1 84 ? 1.761 4.578 -4.023 1 94.56 84 GLU A CA 1
ATOM 692 C C . GLU A 1 84 ? 1.284 4.051 -2.672 1 94.56 84 GLU A C 1
ATOM 694 O O . GLU A 1 84 ? 0.085 3.848 -2.467 1 94.56 84 GLU A O 1
ATOM 699 N N . VAL A 1 85 ? 2.23 3.869 -1.787 1 96.12 85 VAL A N 1
ATOM 700 C CA . VAL A 1 85 ? 1.888 3.379 -0.456 1 96.12 85 VAL A CA 1
ATOM 701 C C . VAL A 1 85 ? 1.011 4.398 0.263 1 96.12 85 VAL A C 1
ATOM 703 O O . VAL A 1 85 ? -0.012 4.043 0.853 1 96.12 85 VAL A O 1
ATOM 706 N N . ALA A 1 86 ? 1.401 5.629 0.105 1 95.81 86 ALA A N 1
ATOM 707 C CA . ALA A 1 86 ? 0.625 6.703 0.722 1 95.81 86 ALA A CA 1
ATOM 708 C C . ALA A 1 86 ? -0.789 6.754 0.152 1 95.81 86 ALA A C 1
ATOM 710 O O . ALA A 1 86 ? -1.757 6.945 0.893 1 95.81 86 ALA A O 1
ATOM 711 N N . ASN A 1 87 ? -0.864 6.605 -1.122 1 95.88 87 ASN A N 1
ATOM 712 C CA . ASN A 1 87 ? -2.156 6.648 -1.797 1 95.88 87 ASN A CA 1
ATOM 713 C C . ASN A 1 87 ? -3.076 5.527 -1.319 1 95.88 87 ASN A C 1
ATOM 715 O O . ASN A 1 87 ? -4.254 5.762 -1.038 1 95.88 87 ASN A O 1
ATOM 719 N N . ILE A 1 88 ? -2.557 4.352 -1.17 1 97.25 88 ILE A N 1
ATOM 720 C CA . ILE A 1 88 ? -3.357 3.207 -0.754 1 97.25 88 ILE A CA 1
ATOM 721 C C . ILE A 1 88 ? -3.812 3.395 0.691 1 97.25 88 ILE A C 1
ATOM 723 O O . ILE A 1 88 ? -4.992 3.209 1.007 1 97.25 88 ILE A O 1
ATOM 727 N N . LYS A 1 89 ? -2.904 3.797 1.518 1 97.81 89 LYS A N 1
ATOM 728 C CA . LYS A 1 89 ? -3.256 3.982 2.922 1 97.81 89 LYS A CA 1
ATOM 729 C C . LYS A 1 89 ? -4.285 5.098 3.09 1 97.81 89 LYS A C 1
ATOM 731 O O . LYS A 1 89 ? -5.215 4.977 3.891 1 97.81 89 LYS A O 1
ATOM 736 N N . ALA A 1 90 ? -4.102 6.156 2.359 1 97.19 90 ALA A N 1
ATOM 737 C CA . ALA A 1 90 ? -5.062 7.258 2.406 1 97.19 90 ALA A CA 1
ATOM 738 C C . ALA A 1 90 ? -6.445 6.797 1.958 1 97.19 90 ALA A C 1
ATOM 740 O O . ALA A 1 90 ? -7.457 7.188 2.543 1 97.19 90 ALA A O 1
ATOM 741 N N . LYS A 1 91 ? -6.453 5.988 0.905 1 97.12 91 LYS A N 1
ATOM 742 C CA . LYS A 1 91 ? -7.719 5.469 0.402 1 97.12 91 LYS A CA 1
ATOM 743 C C . LYS A 1 91 ? -8.422 4.625 1.459 1 97.12 91 LYS A C 1
ATOM 745 O O . LYS A 1 91 ? -9.633 4.75 1.654 1 97.12 91 LYS A O 1
ATOM 750 N N . ILE A 1 92 ? -7.723 3.768 2.123 1 98.12 92 ILE A N 1
ATOM 751 C CA . ILE A 1 92 ? -8.289 2.936 3.18 1 98.12 92 ILE A CA 1
ATOM 752 C C . ILE A 1 92 ? -8.773 3.82 4.328 1 98.12 92 ILE A C 1
ATOM 754 O O . ILE A 1 92 ? -9.867 3.609 4.859 1 98.12 92 ILE A O 1
ATOM 758 N N . PHE A 1 93 ? -7.969 4.82 4.73 1 98.5 93 PHE A N 1
ATOM 759 C CA . PHE A 1 93 ? -8.344 5.766 5.777 1 98.5 93 PHE A CA 1
ATOM 760 C C . PHE A 1 93 ? -9.68 6.422 5.461 1 98.5 93 PHE A C 1
ATOM 762 O O . PHE A 1 93 ? -10.586 6.43 6.297 1 98.5 93 PHE A O 1
ATOM 769 N N . ARG A 1 94 ? -9.781 6.91 4.234 1 97.56 94 ARG A N 1
ATOM 770 C CA . ARG A 1 94 ? -10.984 7.629 3.832 1 97.56 94 ARG A CA 1
ATOM 771 C C . ARG A 1 94 ? -12.203 6.707 3.848 1 97.56 94 ARG A C 1
ATOM 773 O O . ARG A 1 94 ? -13.328 7.16 4.078 1 97.56 94 ARG A O 1
ATOM 780 N N . TYR A 1 95 ? -11.961 5.488 3.584 1 97.5 95 TYR A N 1
ATOM 781 C CA . TYR A 1 95 ? -13.047 4.512 3.584 1 97.5 95 TYR A CA 1
ATOM 782 C C . TYR A 1 95 ? -13.469 4.164 5.008 1 97.5 95 TYR A C 1
ATOM 784 O O . TYR A 1 95 ? -14.664 4.031 5.293 1 97.5 95 TYR A O 1
ATOM 792 N N . GLN A 1 96 ? -12.555 4.008 5.855 1 96.69 96 GLN A N 1
ATOM 793 C CA . GLN A 1 96 ? -12.828 3.551 7.211 1 96.69 96 GLN A CA 1
ATOM 794 C C . GLN A 1 96 ? -13.25 4.711 8.109 1 96.69 96 GLN A C 1
ATOM 796 O O . GLN A 1 96 ? -14.062 4.531 9.023 1 96.69 96 GLN A O 1
ATOM 801 N N . TYR A 1 97 ? -12.648 5.852 7.949 1 96.69 97 TYR A N 1
ATOM 802 C CA . TYR A 1 97 ? -12.953 7.051 8.719 1 96.69 97 TYR A CA 1
ATOM 803 C C . TYR A 1 97 ? -13.688 8.078 7.867 1 96.69 97 TYR A C 1
ATOM 805 O O . TYR A 1 97 ? -13.188 9.188 7.652 1 96.69 97 TYR A O 1
ATOM 813 N N . ARG A 1 98 ? -14.875 7.746 7.531 1 93.81 98 ARG A N 1
ATOM 814 C CA . ARG A 1 98 ? -15.648 8.484 6.535 1 93.81 98 ARG A CA 1
ATOM 815 C C . ARG A 1 98 ? -16.031 9.867 7.051 1 93.81 98 ARG A C 1
ATOM 817 O O . ARG A 1 98 ? -16.188 10.805 6.266 1 93.81 98 ARG A O 1
ATOM 824 N N . ASP A 1 99 ? -16.094 9.969 8.328 1 94 99 ASP A N 1
ATOM 825 C CA . ASP A 1 99 ? -16.578 11.219 8.922 1 94 99 ASP A CA 1
ATOM 826 C C . ASP A 1 99 ? -15.414 12.164 9.203 1 94 99 ASP A C 1
ATOM 828 O O . ASP A 1 99 ? -15.617 13.289 9.672 1 94 99 ASP A O 1
ATOM 832 N N . VAL A 1 100 ? -14.234 11.711 8.922 1 95.38 100 VAL A N 1
ATOM 833 C CA . VAL A 1 100 ? -13.055 12.523 9.18 1 95.38 100 VAL A CA 1
ATOM 834 C C . VAL A 1 100 ? -12.469 13.023 7.855 1 95.38 100 VAL A C 1
ATOM 836 O O . VAL A 1 100 ? -12.227 12.234 6.941 1 95.38 100 VAL A O 1
ATOM 839 N N . ASN A 1 101 ? -12.281 14.305 7.758 1 96.06 101 ASN A N 1
ATOM 840 C CA . ASN A 1 101 ? -11.672 14.867 6.559 1 96.06 101 ASN A CA 1
ATOM 841 C C . ASN A 1 101 ? -10.164 14.672 6.555 1 96.06 101 ASN A C 1
ATOM 843 O O . ASN A 1 101 ? -9.477 15.117 7.477 1 96.06 101 ASN A O 1
ATOM 847 N N . LEU A 1 102 ? -9.672 13.945 5.59 1 98 102 LEU A N 1
ATOM 848 C CA . LEU A 1 102 ? -8.234 13.844 5.359 1 98 102 LEU A CA 1
ATOM 849 C C . LEU A 1 102 ? -7.785 14.805 4.266 1 98 102 LEU A C 1
ATOM 851 O O . LEU A 1 102 ? -8.25 14.719 3.127 1 98 102 LEU A O 1
ATOM 855 N N . THR A 1 103 ? -6.895 15.711 4.625 1 97.81 103 THR A N 1
ATOM 856 C CA . THR A 1 103 ? -6.43 16.719 3.682 1 97.81 103 THR A CA 1
ATOM 857 C C . THR A 1 103 ? -4.93 16.594 3.438 1 97.81 103 THR A C 1
ATOM 859 O O . THR A 1 103 ? -4.137 16.609 4.383 1 97.81 103 THR A O 1
ATOM 862 N N . TRP A 1 104 ? -4.566 16.312 2.203 1 97.69 104 TRP A N 1
ATOM 863 C CA . TRP A 1 104 ? -3.166 16.391 1.796 1 97.69 104 TRP A CA 1
ATOM 864 C C . TRP A 1 104 ? -2.797 17.812 1.377 1 97.69 104 TRP A C 1
ATOM 866 O O . TRP A 1 104 ? -3.43 18.375 0.488 1 97.69 104 TRP A O 1
ATOM 876 N N . ILE A 1 105 ? -1.771 18.359 2.047 1 97.31 105 ILE A N 1
ATOM 877 C CA . ILE A 1 105 ? -1.404 19.75 1.814 1 97.31 105 ILE A CA 1
ATOM 878 C C . ILE A 1 105 ? 0.025 19.828 1.283 1 97.31 105 ILE A C 1
ATOM 880 O O . ILE A 1 105 ? 0.86 18.984 1.605 1 97.31 105 ILE A O 1
ATOM 884 N N . CYS A 1 106 ? 0.296 20.797 0.454 1 95.5 106 CYS A N 1
ATOM 885 C CA . CYS A 1 106 ? 1.646 21.031 -0.038 1 95.5 106 CYS A CA 1
ATOM 886 C C . CYS A 1 106 ? 1.898 22.531 -0.212 1 95.5 106 CYS A C 1
ATOM 888 O O . CYS A 1 106 ? 0.967 23.328 -0.145 1 95.5 106 CYS A O 1
ATOM 890 N N . LYS A 1 107 ? 3.178 22.828 -0.333 1 93.5 107 LYS A N 1
ATOM 891 C CA . LYS A 1 107 ? 3.52 24.219 -0.61 1 93.5 107 LYS A CA 1
ATOM 892 C C . LYS A 1 107 ? 2.977 24.656 -1.966 1 93.5 107 LYS A C 1
ATOM 894 O O . LYS A 1 107 ? 3.117 23.938 -2.959 1 93.5 107 LYS A O 1
ATOM 899 N N . ALA A 1 108 ? 2.408 25.797 -1.955 1 92.75 108 ALA A N 1
ATOM 900 C CA . ALA A 1 108 ? 1.83 26.312 -3.193 1 92.75 108 ALA A CA 1
ATOM 901 C C . ALA A 1 108 ? 2.896 26.969 -4.066 1 92.75 108 ALA A C 1
ATOM 903 O O . ALA A 1 108 ? 3.84 27.578 -3.551 1 92.75 108 ALA A O 1
ATOM 904 N N . PRO A 1 109 ? 2.66 26.797 -5.359 1 90 109 PRO A N 1
ATOM 905 C CA . PRO A 1 109 ? 3.549 27.547 -6.242 1 90 109 PRO A CA 1
ATOM 906 C C . PRO A 1 109 ? 3.434 29.062 -6.035 1 90 109 PRO A C 1
ATOM 908 O O . PRO A 1 109 ? 2.371 29.562 -5.645 1 90 109 PRO A O 1
ATOM 911 N N . LYS A 1 110 ? 4.488 29.688 -6.402 1 88.88 110 LYS A N 1
ATOM 912 C CA . LYS A 1 110 ? 4.578 31.125 -6.16 1 88.88 110 LYS A CA 1
ATOM 913 C C . LYS A 1 110 ? 3.48 31.875 -6.906 1 88.88 110 LYS A C 1
ATOM 915 O O . LYS A 1 110 ? 2.93 32.844 -6.395 1 88.88 110 LYS A O 1
ATOM 920 N N . TYR A 1 111 ? 3.117 31.375 -8.062 1 88.75 111 TYR A N 1
ATOM 921 C CA . TYR A 1 111 ? 2.203 32.125 -8.922 1 88.75 111 TYR A CA 1
ATOM 922 C C . TYR A 1 111 ? 0.787 32.094 -8.359 1 88.75 111 TYR A C 1
ATOM 924 O O . TYR A 1 111 ? -0.065 32.875 -8.773 1 88.75 111 TYR A O 1
ATOM 932 N N . THR A 1 112 ? 0.51 31.234 -7.41 1 88.81 112 THR A N 1
ATOM 933 C CA . THR A 1 112 ? -0.831 31.141 -6.844 1 88.81 112 THR A CA 1
ATOM 934 C C . THR A 1 112 ? -1.053 32.219 -5.793 1 88.81 112 THR A C 1
ATOM 936 O O . THR A 1 112 ? -2.193 32.531 -5.441 1 88.81 112 THR A O 1
ATOM 939 N N . GLY A 1 113 ? 0.077 32.875 -5.215 1 90.25 113 GLY A N 1
ATOM 940 C CA . GLY A 1 113 ? -0.025 33.844 -4.148 1 90.25 113 GLY A CA 1
ATOM 941 C C . GLY A 1 113 ? -0.302 33.25 -2.791 1 90.25 113 GLY A C 1
ATOM 942 O O . GLY A 1 113 ? -0.394 33.938 -1.788 1 90.25 113 GLY A O 1
ATOM 943 N N . GLN A 1 114 ? -0.592 31.938 -2.77 1 91.94 114 GLN A N 1
ATOM 944 C CA . GLN A 1 114 ? -0.824 31.234 -1.51 1 91.94 114 GLN A CA 1
ATOM 945 C C . GLN A 1 114 ? 0.426 30.484 -1.06 1 91.94 114 GLN A C 1
ATOM 947 O O . GLN A 1 114 ? 1.33 30.25 -1.861 1 91.94 114 GLN A O 1
ATOM 952 N N . GLU A 1 115 ? 0.431 30.328 0.194 1 94.19 115 GLU A N 1
ATOM 953 C CA . GLU A 1 115 ? 1.59 29.594 0.714 1 94.19 115 GLU A CA 1
ATOM 954 C C . GLU A 1 115 ? 1.377 28.094 0.645 1 94.19 115 GLU A C 1
ATOM 956 O O . GLU A 1 115 ? 2.307 27.344 0.342 1 94.19 115 GLU A O 1
ATOM 961 N N . TRP A 1 116 ? 0.109 27.703 0.956 1 96.44 116 TRP A N 1
ATOM 962 C CA . TRP A 1 116 ? -0.235 26.297 1.004 1 96.44 116 TRP A CA 1
ATOM 963 C C . TRP A 1 116 ? -1.418 25.984 0.09 1 96.44 116 TRP A C 1
ATOM 965 O O . TRP A 1 116 ? -2.252 26.859 -0.168 1 96.44 116 TRP A O 1
ATOM 975 N N . MET A 1 117 ? -1.465 24.828 -0.4 1 95.5 117 MET A N 1
ATOM 976 C CA . MET A 1 117 ? -2.613 24.422 -1.201 1 95.5 117 MET A CA 1
ATOM 977 C C . MET A 1 117 ? -2.877 22.922 -1.05 1 95.5 117 MET A C 1
ATOM 979 O O . MET A 1 117 ? -2.01 22.188 -0.585 1 95.5 117 MET A O 1
ATOM 983 N N . VAL A 1 118 ? -4.043 22.5 -1.412 1 95.69 118 VAL A N 1
ATOM 984 C CA . VAL A 1 118 ? -4.422 21.094 -1.382 1 95.69 118 VAL A CA 1
ATOM 985 C C . VAL A 1 118 ? -3.676 20.328 -2.475 1 95.69 118 VAL A C 1
ATOM 987 O O . VAL A 1 118 ? -3.627 20.781 -3.625 1 95.69 118 VAL A O 1
ATOM 990 N N . TYR A 1 119 ? -3.135 19.25 -2.061 1 95 119 TYR A N 1
ATOM 991 C CA . TYR A 1 119 ? -2.268 18.484 -2.951 1 95 119 TYR A CA 1
ATOM 992 C C . TYR A 1 119 ? -3.016 18.047 -4.207 1 95 119 TYR A C 1
ATOM 994 O O . TYR A 1 119 ? -2.469 18.109 -5.312 1 95 119 TYR A O 1
ATOM 1002 N N . GLU A 1 120 ? -4.219 17.641 -4.105 1 91.94 120 GLU A N 1
ATOM 1003 C CA . GLU A 1 120 ? -5.027 17.203 -5.242 1 91.94 120 GLU A CA 1
ATOM 1004 C C . GLU A 1 120 ? -5.188 18.328 -6.266 1 91.94 120 GLU A C 1
ATOM 1006 O O . GLU A 1 120 ? -5.23 18.078 -7.473 1 91.94 120 GLU A O 1
ATOM 1011 N N . ASP A 1 121 ? -5.277 19.531 -5.832 1 92.31 121 ASP A N 1
ATOM 1012 C CA . ASP A 1 121 ? -5.414 20.672 -6.715 1 92.31 121 ASP A CA 1
ATOM 1013 C C . ASP A 1 121 ? -4.121 20.938 -7.48 1 92.31 121 ASP A C 1
ATOM 1015 O O . ASP A 1 121 ? -4.152 21.281 -8.664 1 92.31 121 ASP A O 1
ATOM 1019 N N . LEU A 1 122 ? -3.115 20.812 -6.777 1 91.12 122 LEU A N 1
ATOM 1020 C CA . LEU A 1 122 ? -1.819 20.984 -7.426 1 91.12 122 LEU A CA 1
ATOM 1021 C C . LEU A 1 122 ? -1.625 19.953 -8.531 1 91.12 122 LEU A C 1
ATOM 1023 O O . LEU A 1 122 ? -1.175 20.281 -9.625 1 91.12 122 LEU A O 1
ATOM 1027 N N . VAL A 1 123 ? -1.935 18.719 -8.305 1 88.94 123 VAL A N 1
ATOM 1028 C CA . VAL A 1 123 ? -1.791 17.641 -9.266 1 88.94 123 VAL A CA 1
ATOM 1029 C C . VAL A 1 123 ? -2.645 17.922 -10.5 1 88.94 123 VAL A C 1
ATOM 1031 O O . VAL A 1 123 ? -2.197 17.719 -11.633 1 88.94 123 VAL A O 1
ATOM 1034 N N . LYS A 1 124 ? -3.809 18.438 -10.227 1 89.38 124 LYS A N 1
ATOM 1035 C CA . LYS A 1 124 ? -4.719 18.766 -11.32 1 89.38 124 LYS A CA 1
ATOM 1036 C C . LYS A 1 124 ? -4.152 19.891 -12.18 1 89.38 124 LYS A C 1
ATOM 1038 O O . LYS A 1 124 ? -4.223 19.828 -13.414 1 89.38 124 LYS A O 1
ATOM 1043 N N . VAL A 1 125 ? -3.648 20.859 -11.539 1 86.75 125 VAL A N 1
ATOM 1044 C CA . VAL A 1 125 ? -3.092 22.016 -12.234 1 86.75 125 VAL A CA 1
ATOM 1045 C C . VAL A 1 125 ? -1.885 21.578 -13.062 1 86.75 125 VAL A C 1
ATOM 1047 O O . VAL A 1 125 ? -1.73 22 -14.211 1 86.75 125 VAL A O 1
ATOM 1050 N N . ARG A 1 126 ? -1.101 20.734 -12.531 1 85.94 126 ARG A N 1
ATOM 1051 C CA . ARG A 1 126 ? 0.092 20.25 -13.219 1 85.94 126 ARG A CA 1
ATOM 1052 C C . ARG A 1 126 ? -0.28 19.391 -14.422 1 85.94 126 ARG A C 1
ATOM 1054 O O . ARG A 1 126 ? 0.36 19.469 -15.477 1 85.94 126 ARG A O 1
ATOM 1061 N N . ARG A 1 127 ? -1.253 18.562 -14.234 1 87.81 127 ARG A N 1
ATOM 1062 C CA . ARG A 1 127 ? -1.723 17.703 -15.32 1 87.81 127 ARG A CA 1
ATOM 1063 C C . ARG A 1 127 ? -2.285 18.547 -16.469 1 87.81 127 ARG A C 1
ATOM 1065 O O . ARG A 1 127 ? -2.031 18.25 -17.641 1 87.81 127 ARG A O 1
ATOM 1072 N N . LYS A 1 128 ? -3.021 19.562 -16.078 1 86.38 128 LYS A N 1
ATOM 1073 C CA . LYS A 1 128 ? -3.598 20.453 -17.078 1 86.38 128 LYS A CA 1
ATOM 1074 C C . LYS A 1 128 ? -2.508 21.203 -17.844 1 86.38 128 LYS A C 1
ATOM 1076 O O . LYS A 1 128 ? -2.58 21.344 -19.062 1 86.38 128 LYS A O 1
ATOM 1081 N N . ARG A 1 129 ? -1.521 21.641 -17.172 1 85.19 129 ARG A N 1
ATOM 1082 C CA . ARG A 1 129 ? -0.414 22.359 -17.797 1 85.19 129 ARG A CA 1
ATOM 1083 C C . ARG A 1 129 ? 0.356 21.469 -18.766 1 85.19 129 ARG A C 1
ATOM 1085 O O . ARG A 1 129 ? 0.762 21.906 -19.844 1 85.19 129 ARG A O 1
ATOM 1092 N N . LYS A 1 130 ? 0.571 20.219 -18.359 1 85.62 130 LYS A N 1
ATOM 1093 C CA . LYS A 1 130 ? 1.282 19.266 -19.203 1 85.62 130 LYS A CA 1
ATOM 1094 C C . LYS A 1 130 ? 0.502 18.969 -20.484 1 85.62 130 LYS A C 1
ATOM 1096 O O . LYS A 1 130 ? 1.091 18.812 -21.547 1 85.62 130 LYS A O 1
ATOM 1101 N N . ARG A 1 131 ? -0.766 18.922 -20.359 1 85.81 131 ARG A N 1
ATOM 1102 C CA . ARG A 1 131 ? -1.624 18.641 -21.5 1 85.81 131 ARG A CA 1
ATOM 1103 C C . ARG A 1 131 ? -1.636 19.812 -22.469 1 85.81 131 ARG A C 1
ATOM 1105 O O . ARG A 1 131 ? -1.741 19.609 -23.688 1 85.81 131 ARG A O 1
ATOM 1112 N N . GLU A 1 132 ? -1.479 20.969 -21.938 1 84.62 132 GLU A N 1
ATOM 1113 C CA . GLU A 1 132 ? -1.505 22.172 -22.766 1 84.62 132 GLU A CA 1
ATOM 1114 C C . GLU A 1 132 ? -0.151 22.422 -23.422 1 84.62 132 GLU A C 1
ATOM 1116 O O . GLU A 1 132 ? -0.075 23.062 -24.469 1 84.62 132 GLU A O 1
ATOM 1121 N N . MET A 1 133 ? 0.853 21.984 -22.812 1 76.5 133 MET A N 1
ATOM 1122 C CA . MET A 1 133 ? 2.188 22.156 -23.391 1 76.5 133 MET A CA 1
ATOM 1123 C C . MET A 1 133 ? 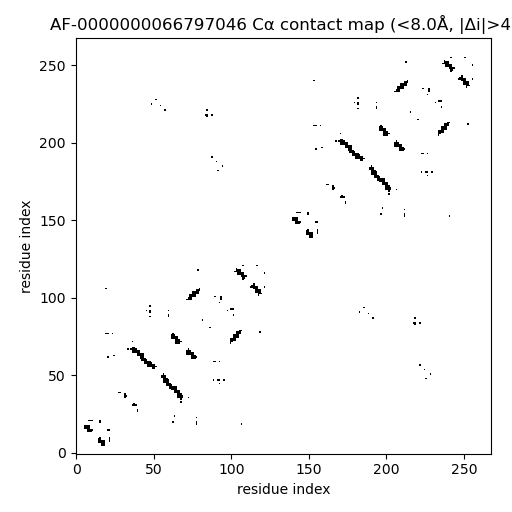2.463 21.094 -24.453 1 76.5 133 MET A C 1
ATOM 1125 O O . MET A 1 133 ? 3.289 21.312 -25.344 1 76.5 133 MET A O 1
ATOM 1129 N N . LYS A 1 134 ? 1.635 20.141 -24.656 1 64 134 LYS A N 1
ATOM 1130 C CA . LYS A 1 134 ? 1.779 19.156 -25.719 1 64 134 LYS A CA 1
ATOM 1131 C C . LYS A 1 134 ? 1.001 19.562 -26.969 1 64 134 LYS A C 1
ATOM 1133 O O . LYS A 1 134 ? 1.463 19.359 -28.094 1 64 134 LYS A O 1
ATOM 1138 N N . MET B 1 1 ? 9.078 2.684 -22.766 1 27.55 1 MET B N 1
ATOM 1139 C CA . MET B 1 1 ? 10.172 1.949 -22.125 1 27.55 1 MET B CA 1
ATOM 1140 C C . MET B 1 1 ? 9.664 1.163 -20.922 1 27.55 1 MET B C 1
ATOM 1142 O O . MET B 1 1 ? 9.039 1.73 -20.031 1 27.55 1 MET B O 1
ATOM 1146 N N . SER B 1 2 ? 9.219 -0.125 -21.047 1 34.97 2 SER B N 1
ATOM 1147 C CA . SER B 1 2 ? 8.602 -1.085 -20.125 1 34.97 2 SER B CA 1
ATOM 1148 C C . SER B 1 2 ? 9.391 -1.184 -18.828 1 34.97 2 SER B C 1
ATOM 1150 O O . SER B 1 2 ? 10.617 -1.163 -18.828 1 34.97 2 SER B O 1
ATOM 1152 N N . LYS B 1 3 ? 9 -0.625 -17.609 1 40.44 3 LYS B N 1
ATOM 1153 C CA . LYS B 1 3 ? 9.836 -0.538 -16.422 1 40.44 3 LYS B CA 1
ATOM 1154 C C . LYS B 1 3 ? 10.836 -1.689 -16.375 1 40.44 3 LYS B C 1
ATOM 1156 O O . LYS B 1 3 ? 12.039 -1.466 -16.25 1 40.44 3 LYS B O 1
ATOM 1161 N N . TYR B 1 4 ? 10.5 -2.842 -15.469 1 46.28 4 TYR B N 1
ATOM 1162 C CA . TYR B 1 4 ? 11.531 -3.867 -15.367 1 46.28 4 TYR B CA 1
ATOM 1163 C C . TYR B 1 4 ? 11.664 -4.637 -16.672 1 46.28 4 TYR B C 1
ATOM 1165 O O . TYR B 1 4 ? 10.711 -4.711 -17.453 1 46.28 4 TYR B O 1
ATOM 1173 N N . ASN B 1 5 ? 12.859 -4.707 -17.375 1 53 5 ASN B N 1
ATOM 1174 C CA . ASN B 1 5 ? 13.281 -5.402 -18.578 1 53 5 ASN B CA 1
ATOM 1175 C C . ASN B 1 5 ? 12.523 -6.711 -18.766 1 53 5 ASN B C 1
ATOM 1177 O O . ASN B 1 5 ? 13.039 -7.645 -19.391 1 53 5 ASN B O 1
ATOM 1181 N N . ALA B 1 6 ? 11.398 -6.867 -18.078 1 63.41 6 ALA B N 1
ATOM 1182 C CA . ALA B 1 6 ? 10.805 -8.172 -18.375 1 63.41 6 ALA B CA 1
ATOM 1183 C C . ALA B 1 6 ? 10.125 -8.172 -19.734 1 63.41 6 ALA B C 1
ATOM 1185 O O . ALA B 1 6 ? 9.414 -7.223 -20.078 1 63.41 6 ALA B O 1
ATOM 1186 N N . LYS B 1 7 ? 10.602 -9.008 -20.672 1 70.44 7 LYS B N 1
ATOM 1187 C CA . LYS B 1 7 ? 10.016 -9.203 -21.984 1 70.44 7 LYS B CA 1
ATOM 1188 C C . LYS B 1 7 ? 8.719 -10.008 -21.906 1 70.44 7 LYS B C 1
ATOM 1190 O O . LYS B 1 7 ? 8.656 -11.016 -21.203 1 70.44 7 LYS B O 1
ATOM 1195 N N . LYS B 1 8 ? 7.629 -9.477 -22.422 1 86.06 8 LYS B N 1
ATOM 1196 C CA . LYS B 1 8 ? 6.383 -10.227 -22.516 1 86.06 8 LYS B CA 1
ATOM 1197 C C . LYS B 1 8 ? 6.582 -11.531 -23.281 1 86.06 8 LYS B C 1
ATOM 1199 O O . LYS B 1 8 ? 7.355 -11.586 -24.234 1 86.06 8 LYS B O 1
ATOM 1204 N N . VAL B 1 9 ? 6.059 -12.633 -22.766 1 90.12 9 VAL B N 1
ATOM 1205 C CA . VAL B 1 9 ? 6.172 -13.953 -23.375 1 90.12 9 VAL B CA 1
ATOM 1206 C C . VAL B 1 9 ? 4.781 -14.539 -23.609 1 90.12 9 VAL B C 1
ATOM 1208 O O . VAL B 1 9 ? 3.889 -14.391 -22.766 1 90.12 9 VAL B O 1
ATOM 1211 N N . GLU B 1 10 ? 4.633 -15.117 -24.766 1 92.38 10 GLU B N 1
ATOM 1212 C CA . GLU B 1 10 ? 3.359 -15.758 -25.078 1 92.38 10 GLU B CA 1
ATOM 1213 C C . GLU B 1 10 ? 3.469 -17.281 -25 1 92.38 10 GLU B C 1
ATOM 1215 O O . GLU B 1 10 ? 4.461 -17.859 -25.453 1 92.38 10 GLU B O 1
ATOM 1220 N N . TYR B 1 11 ? 2.467 -17.875 -24.391 1 93 11 TYR B N 1
ATOM 1221 C CA . TYR B 1 11 ? 2.375 -19.328 -24.25 1 93 11 TYR B CA 1
ATOM 1222 C C . TYR B 1 11 ? 0.932 -19.797 -24.391 1 93 11 TYR B C 1
ATOM 1224 O O . TYR B 1 11 ? 0.072 -19.422 -23.594 1 93 11 TYR B O 1
ATOM 1232 N N . LYS B 1 12 ? 0.628 -20.625 -25.359 1 93.94 12 LYS B N 1
ATOM 1233 C CA . LYS B 1 12 ? -0.698 -21.172 -25.609 1 93.94 12 LYS B CA 1
ATOM 1234 C C . LYS B 1 12 ? -1.749 -20.078 -25.688 1 93.94 12 LYS B C 1
ATOM 1236 O O . LYS B 1 12 ? -2.818 -20.188 -25.078 1 93.94 12 LYS B O 1
ATOM 1241 N N . GLY B 1 13 ? -1.415 -18.938 -26.266 1 92.12 13 GLY B N 1
ATOM 1242 C CA . GLY B 1 13 ? -2.348 -17.844 -26.484 1 92.12 13 GLY B CA 1
ATOM 1243 C C . GLY B 1 13 ? -2.484 -16.922 -25.297 1 92.12 13 GLY B C 1
ATOM 1244 O O . GLY B 1 13 ? -3.273 -15.977 -25.312 1 92.12 13 GLY B O 1
ATOM 1245 N N . ILE B 1 14 ? -1.763 -17.312 -24.25 1 92.06 14 ILE B N 1
ATOM 1246 C CA . ILE B 1 14 ? -1.797 -16.484 -23.062 1 92.06 14 ILE B CA 1
ATOM 1247 C C . ILE B 1 14 ? -0.55 -15.609 -23 1 92.06 14 ILE B C 1
ATOM 1249 O O . ILE B 1 14 ? 0.566 -16.094 -23.219 1 92.06 14 ILE B O 1
ATOM 1253 N N . VAL B 1 15 ? -0.801 -14.383 -22.781 1 91.5 15 VAL B N 1
ATOM 1254 C CA . VAL B 1 15 ? 0.318 -13.445 -22.688 1 91.5 15 VAL B CA 1
ATOM 1255 C C . VAL B 1 15 ? 0.708 -13.25 -21.219 1 91.5 15 VAL B C 1
ATOM 1257 O O . VAL B 1 15 ? -0.142 -12.953 -20.375 1 91.5 15 VAL B O 1
ATOM 1260 N N . PHE B 1 16 ? 2.068 -13.438 -20.969 1 91.94 16 PHE B N 1
ATOM 1261 C CA . PHE B 1 16 ? 2.602 -13.25 -19.625 1 91.94 16 PHE B CA 1
ATOM 1262 C C . PHE B 1 16 ? 3.51 -12.031 -19.562 1 91.94 16 PHE B C 1
ATOM 1264 O O . PHE B 1 16 ? 4.191 -11.711 -20.531 1 91.94 16 PHE B O 1
ATOM 1271 N N . ASP B 1 17 ? 3.486 -11.336 -18.375 1 85.5 17 ASP B N 1
ATOM 1272 C CA . ASP B 1 17 ? 4.27 -10.117 -18.219 1 85.5 17 ASP B CA 1
ATOM 1273 C C . ASP B 1 17 ? 5.758 -10.43 -18.125 1 85.5 17 ASP B C 1
ATOM 1275 O O . ASP B 1 17 ? 6.598 -9.57 -18.391 1 85.5 17 ASP B O 1
ATOM 1279 N N . SER B 1 18 ? 6.094 -11.695 -17.719 1 89.56 18 SER B N 1
ATOM 1280 C CA . SER B 1 18 ? 7.5 -12.062 -17.609 1 89.56 18 SER B CA 1
ATOM 1281 C C . SER B 1 18 ? 7.707 -13.547 -17.922 1 89.56 18 SER B C 1
ATOM 1283 O O . SER B 1 18 ? 6.75 -14.32 -17.922 1 89.56 18 SER B O 1
ATOM 1285 N N . LYS B 1 19 ? 8.945 -13.82 -18.203 1 91.88 19 LYS B N 1
ATOM 1286 C CA . LYS B 1 19 ? 9.328 -15.203 -18.469 1 91.88 19 LYS B CA 1
ATOM 1287 C C . LYS B 1 19 ? 9.109 -16.094 -17.25 1 91.88 19 LYS B C 1
ATOM 1289 O O . LYS B 1 19 ? 8.648 -17.219 -17.375 1 91.88 19 LYS B O 1
ATOM 1294 N N . VAL B 1 20 ? 9.367 -15.562 -16.109 1 93.44 20 VAL B N 1
ATOM 1295 C CA . VAL B 1 20 ? 9.266 -16.328 -14.867 1 93.44 20 VAL B CA 1
ATOM 1296 C C . VAL B 1 20 ? 7.812 -16.719 -14.617 1 93.44 20 VAL B C 1
ATOM 1298 O O . VAL B 1 20 ? 7.523 -17.844 -14.211 1 93.44 20 VAL B O 1
ATOM 1301 N N . GLU B 1 21 ? 6.93 -15.766 -14.875 1 93.94 21 GLU B N 1
ATOM 1302 C CA . GLU B 1 21 ? 5.508 -16.031 -14.711 1 93.94 21 GLU B CA 1
ATOM 1303 C C . GLU B 1 21 ? 5.039 -17.141 -15.656 1 93.94 21 GLU B C 1
ATOM 1305 O O . GLU B 1 21 ? 4.277 -18.031 -15.258 1 93.94 21 GLU B O 1
ATOM 1310 N N . CYS B 1 22 ? 5.551 -17.078 -16.797 1 95.5 22 CYS B N 1
ATOM 1311 C CA . CYS B 1 22 ? 5.219 -18.094 -17.781 1 95.5 22 CYS B CA 1
ATOM 1312 C C . CYS B 1 22 ? 5.746 -19.469 -17.359 1 95.5 22 CYS B C 1
ATOM 1314 O O . CYS B 1 22 ? 5.023 -20.453 -17.438 1 95.5 22 CYS B O 1
ATOM 1316 N N . GLU B 1 23 ? 6.973 -19.531 -16.938 1 96.19 23 GLU B N 1
ATOM 1317 C CA . GLU B 1 23 ? 7.574 -20.781 -16.484 1 96.19 23 GLU B CA 1
ATOM 1318 C C . GLU B 1 23 ? 6.781 -21.375 -15.32 1 96.19 23 GLU B C 1
ATOM 1320 O O . GLU B 1 23 ? 6.578 -22.594 -15.266 1 96.19 23 GLU B O 1
ATOM 1325 N N . TYR B 1 24 ? 6.328 -20.547 -14.445 1 97.25 24 TYR B N 1
ATOM 1326 C CA . TYR B 1 24 ? 5.582 -21.062 -13.305 1 97.25 24 TYR B CA 1
ATOM 1327 C C . TYR B 1 24 ? 4.211 -21.578 -13.742 1 97.25 24 TYR B C 1
ATOM 1329 O O . TYR B 1 24 ? 3.709 -22.562 -13.195 1 97.25 24 TYR B O 1
ATOM 1337 N N . TYR B 1 25 ? 3.605 -20.859 -14.617 1 97.19 25 TYR B N 1
ATOM 1338 C CA . TYR B 1 25 ? 2.352 -21.359 -15.172 1 97.19 25 TYR B CA 1
ATOM 1339 C C . TYR B 1 25 ? 2.527 -22.766 -15.75 1 97.19 25 TYR B C 1
ATOM 1341 O O . TYR B 1 25 ? 1.71 -23.656 -15.508 1 97.19 25 TYR B O 1
ATOM 1349 N N . GLN B 1 26 ? 3.588 -22.938 -16.547 1 97 26 GLN B N 1
ATOM 1350 C CA . GLN B 1 26 ? 3.887 -24.234 -17.125 1 97 26 GLN B CA 1
ATOM 1351 C C . GLN B 1 26 ? 4.082 -25.281 -16.047 1 97 26 GLN B C 1
ATOM 1353 O O . GLN B 1 26 ? 3.635 -26.422 -16.188 1 97 26 GLN B O 1
ATOM 1358 N N . TYR B 1 27 ? 4.789 -24.875 -15.008 1 97.06 27 TYR B N 1
ATOM 1359 C CA . TYR B 1 27 ? 4.984 -25.734 -13.844 1 97.06 27 TYR B CA 1
ATOM 1360 C C . TYR B 1 27 ? 3.645 -26.156 -13.25 1 97.06 27 TYR B C 1
ATOM 1362 O O . TYR B 1 27 ? 3.422 -27.328 -12.977 1 97.06 27 TYR B O 1
ATOM 1370 N N . LEU B 1 28 ? 2.701 -25.234 -13.039 1 97.31 28 LEU B N 1
ATOM 1371 C CA . LEU B 1 28 ? 1.378 -25.5 -12.484 1 97.31 28 LEU B CA 1
ATOM 1372 C C . LEU B 1 28 ? 0.59 -26.438 -13.406 1 97.31 28 LEU B C 1
ATOM 1374 O O . LEU B 1 28 ? -0.07 -27.359 -12.938 1 97.31 28 LEU B O 1
ATOM 1378 N N . GLU B 1 29 ? 0.691 -26.109 -14.711 1 96.5 29 GLU B N 1
ATOM 1379 C CA . GLU B 1 29 ? -0.024 -26.906 -15.695 1 96.5 29 GLU B CA 1
ATOM 1380 C C . GLU B 1 29 ? 0.443 -28.359 -15.664 1 96.5 29 GLU B C 1
ATOM 1382 O O . GLU B 1 29 ? -0.376 -29.281 -15.672 1 96.5 29 GLU B O 1
ATOM 1387 N N . SER B 1 30 ? 1.736 -28.531 -15.641 1 95.69 30 SER B N 1
ATOM 1388 C CA . SER B 1 30 ? 2.328 -29.859 -15.672 1 95.69 30 SER B CA 1
ATOM 1389 C C . SER B 1 30 ? 1.999 -30.656 -14.414 1 95.69 30 SER B C 1
ATOM 1391 O O . SER B 1 30 ? 1.956 -31.875 -14.43 1 95.69 30 SER B O 1
ATOM 1393 N N . ASN B 1 31 ? 1.724 -29.922 -13.352 1 95.62 31 ASN B N 1
ATOM 1394 C CA . ASN B 1 31 ? 1.453 -30.578 -12.078 1 95.62 31 ASN B CA 1
ATOM 1395 C C . ASN B 1 31 ? -0.045 -30.734 -11.836 1 95.62 31 ASN B C 1
ATOM 1397 O O . ASN B 1 31 ? -0.458 -31.281 -10.812 1 95.62 31 ASN B O 1
ATOM 1401 N N . MET B 1 32 ? -0.828 -30.266 -12.805 1 94.69 32 MET B N 1
ATOM 1402 C CA . MET B 1 32 ? -2.275 -30.375 -12.633 1 94.69 32 MET B CA 1
ATOM 1403 C C . MET B 1 32 ? -2.75 -31.797 -12.93 1 94.69 32 MET B C 1
ATOM 1405 O O . MET B 1 32 ? -2.787 -32.219 -14.094 1 94.69 32 MET B O 1
ATOM 1409 N N . ASN B 1 33 ? -2.945 -32.625 -11.891 1 89.06 33 ASN B N 1
ATOM 1410 C CA . ASN B 1 33 ? -3.355 -34 -12.047 1 89.06 33 ASN B CA 1
ATOM 1411 C C . ASN B 1 33 ? -4.762 -34.25 -11.5 1 89.06 33 ASN B C 1
ATOM 1413 O O . ASN B 1 33 ? -5.223 -35.375 -11.438 1 89.06 33 ASN B O 1
ATOM 1417 N N . GLY B 1 34 ? -5.402 -33.156 -11.062 1 88.62 34 GLY B N 1
ATOM 1418 C CA . GLY B 1 34 ? -6.77 -33.25 -10.57 1 88.62 34 GLY B CA 1
ATOM 1419 C C . GLY B 1 34 ? -6.852 -33.562 -9.094 1 88.62 34 GLY B C 1
ATOM 1420 O O . GLY B 1 34 ? -7.93 -33.5 -8.5 1 88.62 34 GLY B O 1
ATOM 1421 N N . THR B 1 35 ? -5.766 -33.875 -8.5 1 90.56 35 THR B N 1
ATOM 1422 C CA . THR B 1 35 ? -5.75 -34.25 -7.09 1 90.56 35 THR B CA 1
ATOM 1423 C C . THR B 1 35 ? -5.73 -33 -6.207 1 90.56 35 THR B C 1
ATOM 1425 O O . THR B 1 35 ? -6.562 -32.844 -5.312 1 90.56 35 THR B O 1
ATOM 1428 N N . ASN B 1 36 ? -4.887 -32.125 -6.438 1 93.75 36 ASN B N 1
ATOM 1429 C CA . ASN B 1 36 ? -4.754 -30.906 -5.629 1 93.75 36 ASN B CA 1
ATOM 1430 C C . ASN B 1 36 ? -5.586 -29.766 -6.191 1 93.75 36 ASN B C 1
ATOM 1432 O O . ASN B 1 36 ? -6.18 -28.984 -5.434 1 93.75 36 ASN B O 1
ATOM 1436 N N . TYR B 1 37 ? -5.617 -29.625 -7.371 1 97.31 37 TYR B N 1
ATOM 1437 C CA . TYR B 1 37 ? -6.426 -28.656 -8.109 1 97.31 37 TYR B CA 1
ATOM 1438 C C . TYR B 1 37 ? -6.707 -29.156 -9.523 1 97.31 37 TYR B C 1
ATOM 1440 O O . TYR B 1 37 ? -6.008 -30.031 -10.031 1 97.31 37 TYR B O 1
ATOM 1448 N N . ASP B 1 38 ? -7.793 -28.672 -10.156 1 97.81 38 ASP B N 1
ATOM 1449 C CA . ASP B 1 38 ? -8.195 -29.141 -11.477 1 97.81 38 ASP B CA 1
ATOM 1450 C C . ASP B 1 38 ? -8.422 -27.969 -12.438 1 97.81 38 ASP B C 1
ATOM 1452 O O . ASP B 1 38 ? -8.82 -28.156 -13.586 1 97.81 38 ASP B O 1
ATOM 1456 N N . ARG B 1 39 ? -8.242 -26.734 -11.969 1 97.69 39 ARG B N 1
ATOM 1457 C CA . ARG B 1 39 ? -8.391 -25.531 -12.789 1 97.69 39 ARG B CA 1
ATOM 1458 C C . ARG B 1 39 ? -7.434 -24.438 -12.336 1 97.69 39 ARG B C 1
ATOM 1460 O O . ARG B 1 39 ? -7.234 -24.234 -11.133 1 97.69 39 ARG B O 1
ATOM 1467 N N . ILE B 1 40 ? -6.836 -23.734 -13.289 1 98.06 40 ILE B N 1
ATOM 1468 C CA . ILE B 1 40 ? -5.953 -22.594 -13.039 1 98.06 40 ILE B CA 1
ATOM 1469 C C . ILE B 1 40 ? -6.559 -21.328 -13.633 1 98.06 40 ILE B C 1
ATOM 1471 O O . ILE B 1 40 ? -6.926 -21.297 -14.812 1 98.06 40 ILE B O 1
ATOM 1475 N N . GLU B 1 41 ? -6.734 -20.406 -12.828 1 97.62 41 GLU B N 1
ATOM 1476 C CA . GLU B 1 41 ? -7.168 -19.094 -13.312 1 97.62 41 GLU B CA 1
ATOM 1477 C C . GLU B 1 41 ? -6 -18.125 -13.391 1 97.62 41 GLU B C 1
ATOM 1479 O O . GLU B 1 41 ? -5.168 -18.062 -12.484 1 97.62 41 GLU B O 1
ATOM 1484 N N . ILE B 1 42 ? -5.914 -17.406 -14.508 1 97.06 42 ILE B N 1
ATOM 1485 C CA . ILE B 1 42 ? -4.844 -16.438 -14.734 1 97.06 42 ILE B CA 1
ATOM 1486 C C . ILE B 1 42 ? -5.32 -15.039 -14.375 1 97.06 42 ILE B C 1
ATOM 1488 O O . ILE B 1 42 ? -6.434 -14.641 -14.727 1 97.06 42 ILE B O 1
ATOM 1492 N N . GLN B 1 43 ? -4.598 -14.344 -13.602 1 96.88 43 GLN B N 1
ATOM 1493 C CA . GLN B 1 43 ? -4.82 -12.953 -13.227 1 96.88 43 GLN B CA 1
ATOM 1494 C C . GLN B 1 43 ? -6.184 -12.773 -12.562 1 96.88 43 GLN B C 1
ATOM 1496 O O . GLN B 1 43 ? -6.953 -11.891 -12.945 1 96.88 43 GLN B O 1
ATOM 1501 N N . PRO B 1 44 ? -6.512 -13.688 -11.539 1 98.06 44 PRO B N 1
ATOM 1502 C CA . PRO B 1 44 ? -7.75 -13.484 -10.789 1 98.06 44 PRO B CA 1
ATOM 1503 C C . PRO B 1 44 ? -7.77 -12.156 -10.039 1 98.06 44 PRO B C 1
ATOM 1505 O O . PRO B 1 44 ? -6.73 -11.703 -9.547 1 98.06 44 PRO B O 1
ATOM 1508 N N . LYS B 1 45 ? -8.938 -11.594 -9.914 1 98.06 45 LYS B N 1
ATOM 1509 C CA . LYS B 1 45 ? -9.117 -10.312 -9.234 1 98.06 45 LYS B CA 1
ATOM 1510 C C . LYS B 1 45 ? -9.914 -10.484 -7.945 1 98.06 45 LYS B C 1
ATOM 1512 O O . LYS B 1 45 ? -10.953 -11.141 -7.938 1 98.06 45 LYS B O 1
ATOM 1517 N N . PHE B 1 46 ? -9.422 -9.977 -6.895 1 98.56 46 PHE B N 1
ATOM 1518 C CA . PHE B 1 46 ? -10.086 -9.984 -5.598 1 98.56 46 PHE B CA 1
ATOM 1519 C C . PHE B 1 46 ? -10.305 -8.562 -5.094 1 98.56 46 PHE B C 1
ATOM 1521 O O . PHE B 1 46 ? -9.367 -7.762 -5.039 1 98.56 46 PHE B O 1
ATOM 1528 N N . GLU B 1 47 ? -11.492 -8.227 -4.707 1 98.5 47 GLU B N 1
ATOM 1529 C CA . GLU B 1 47 ? -11.781 -6.891 -4.188 1 98.5 47 GLU B CA 1
ATOM 1530 C C . GLU B 1 47 ? -11.312 -6.746 -2.742 1 98.5 47 GLU B C 1
ATOM 1532 O O . GLU B 1 47 ? -11.672 -7.559 -1.884 1 98.5 47 GLU B O 1
ATOM 1537 N N . LEU B 1 48 ? -10.508 -5.789 -2.506 1 98.44 48 LEU B N 1
ATOM 1538 C CA . LEU B 1 48 ? -10.039 -5.512 -1.153 1 98.44 48 LEU B CA 1
ATOM 1539 C C . LEU B 1 48 ? -10.859 -4.402 -0.507 1 98.44 48 LEU B C 1
ATOM 1541 O O . LEU B 1 48 ? -11.047 -4.391 0.711 1 98.44 48 LEU B O 1
ATOM 1545 N N . GLN B 1 49 ? -11.227 -3.373 -1.238 1 98.25 49 GLN B N 1
ATOM 1546 C CA . GLN B 1 49 ? -12.07 -2.254 -0.833 1 98.25 49 GLN B CA 1
ATOM 1547 C C . GLN B 1 49 ? -12.977 -1.804 -1.979 1 98.25 49 GLN B C 1
ATOM 1549 O O . GLN B 1 49 ? -12.508 -1.587 -3.098 1 98.25 49 GLN B O 1
ATOM 1554 N N . PRO B 1 50 ? -14.227 -1.721 -1.693 1 97.62 50 PRO B N 1
ATOM 1555 C CA . PRO B 1 50 ? -15.141 -1.343 -2.77 1 97.62 50 PRO B CA 1
ATOM 1556 C C . PRO B 1 50 ? -15.016 0.126 -3.168 1 97.62 50 PRO B C 1
ATOM 1558 O O . PRO B 1 50 ? -14.43 0.92 -2.428 1 97.62 50 PRO B O 1
ATOM 1561 N N . LYS B 1 51 ? -15.531 0.382 -4.301 1 96.88 51 LYS B N 1
ATOM 1562 C CA . LYS B 1 51 ? -15.664 1.771 -4.734 1 96.88 51 LYS B CA 1
ATOM 1563 C C . LYS B 1 51 ? -16.5 2.578 -3.752 1 96.88 51 LYS B C 1
ATOM 1565 O O . LYS B 1 51 ? -17.5 2.078 -3.221 1 96.88 51 LYS B O 1
ATOM 1570 N N . PHE B 1 52 ? -16.062 3.828 -3.533 1 94.62 52 PHE B N 1
ATOM 1571 C CA . PHE B 1 52 ? -16.844 4.715 -2.682 1 94.62 52 PHE B CA 1
ATOM 1572 C C . PHE B 1 52 ? -16.672 6.168 -3.107 1 94.62 52 PHE B C 1
ATOM 1574 O O . PHE B 1 52 ? -15.547 6.672 -3.174 1 94.62 52 PHE B O 1
ATOM 1581 N N . GLY B 1 53 ? -17.797 6.773 -3.463 1 91.25 53 GLY B N 1
ATOM 1582 C CA . GLY B 1 53 ? -17.719 8.117 -4.012 1 91.25 53 GLY B CA 1
ATOM 1583 C C . GLY B 1 53 ? -16.938 8.188 -5.309 1 91.25 53 GLY B C 1
ATOM 1584 O O . GLY B 1 53 ? -17.234 7.457 -6.258 1 91.25 53 GLY B O 1
ATOM 1585 N N . LYS B 1 54 ? -15.891 9 -5.238 1 89.81 54 LYS B N 1
ATOM 1586 C CA . LYS B 1 54 ? -15.062 9.188 -6.43 1 89.81 54 LYS B CA 1
ATOM 1587 C C . LYS B 1 54 ? -13.812 8.32 -6.367 1 89.81 54 LYS B C 1
ATOM 1589 O O . LYS B 1 54 ? -12.992 8.336 -7.293 1 89.81 54 LYS B O 1
ATOM 1594 N N . GLN B 1 55 ? -13.695 7.508 -5.297 1 93.25 55 GLN B N 1
ATOM 1595 C CA . GLN B 1 55 ? -12.492 6.695 -5.129 1 93.25 55 GLN B CA 1
ATOM 1596 C C . GLN B 1 55 ? -12.648 5.34 -5.812 1 93.25 55 GLN B C 1
ATOM 1598 O O . GLN B 1 55 ? -13.633 4.633 -5.582 1 93.25 55 GLN B O 1
ATOM 1603 N N . ARG B 1 56 ? -11.711 5 -6.625 1 95.94 56 ARG B N 1
ATOM 1604 C CA . ARG B 1 56 ? -11.672 3.691 -7.27 1 95.94 56 ARG B CA 1
ATOM 1605 C C . ARG B 1 56 ? -11.484 2.578 -6.246 1 95.94 56 ARG B C 1
ATOM 1607 O O . ARG B 1 56 ? -10.961 2.812 -5.156 1 95.94 56 ARG B O 1
ATOM 1614 N N . PRO B 1 57 ? -11.984 1.381 -6.566 1 97.69 57 PRO B N 1
ATOM 1615 C CA . PRO B 1 57 ? -11.781 0.261 -5.645 1 97.69 57 PRO B CA 1
ATOM 1616 C C . PRO B 1 57 ? -10.312 -0.138 -5.527 1 97.69 57 PRO B C 1
ATOM 1618 O O . PRO B 1 57 ? -9.5 0.192 -6.398 1 97.69 57 PRO B O 1
ATOM 1621 N N . ILE B 1 58 ? -9.977 -0.737 -4.434 1 97.88 58 ILE B N 1
ATOM 1622 C CA . ILE B 1 58 ? -8.695 -1.424 -4.297 1 97.88 58 ILE B CA 1
ATOM 1623 C C . ILE B 1 58 ? -8.875 -2.91 -4.602 1 97.88 58 ILE B C 1
ATOM 1625 O O . ILE B 1 58 ? -9.758 -3.562 -4.043 1 97.88 58 ILE B O 1
ATOM 1629 N N . THR B 1 59 ? -8.078 -3.387 -5.508 1 98.25 59 THR B N 1
ATOM 1630 C CA . THR B 1 59 ? -8.18 -4.793 -5.887 1 98.25 59 THR B CA 1
ATOM 1631 C C . THR B 1 59 ? -6.82 -5.48 -5.781 1 98.25 59 THR B C 1
ATOM 1633 O O . THR B 1 59 ? -5.781 -4.816 -5.789 1 98.25 59 THR B O 1
ATOM 1636 N N . TYR B 1 60 ? -6.867 -6.711 -5.543 1 98.19 60 TYR B N 1
ATOM 1637 C CA . TYR B 1 60 ? -5.695 -7.574 -5.605 1 98.19 60 TYR B CA 1
ATOM 1638 C C . TYR B 1 60 ? -5.738 -8.461 -6.848 1 98.19 60 TYR B C 1
ATOM 1640 O O . TYR B 1 60 ? -6.637 -9.289 -6.992 1 98.19 60 TYR B O 1
ATOM 1648 N N . ILE B 1 61 ? -4.801 -8.219 -7.75 1 97.5 61 ILE B N 1
ATOM 1649 C CA . ILE B 1 61 ? -4.707 -9.031 -8.961 1 97.5 61 ILE B CA 1
ATOM 1650 C C . ILE B 1 61 ? -3.527 -9.992 -8.844 1 97.5 61 ILE B C 1
ATOM 1652 O O . ILE B 1 61 ? -2.369 -9.578 -8.953 1 97.5 61 ILE B O 1
ATOM 1656 N N . ALA B 1 62 ? -3.859 -11.234 -8.656 1 97.81 62 ALA B N 1
ATOM 1657 C CA . ALA B 1 62 ? -2.814 -12.242 -8.492 1 97.81 62 ALA B CA 1
ATOM 1658 C C . ALA B 1 62 ? -2.402 -12.828 -9.836 1 97.81 62 ALA B C 1
ATOM 1660 O O . ALA B 1 62 ? -3.07 -12.609 -10.852 1 97.81 62 ALA B O 1
ATOM 1661 N N . ASP B 1 63 ? -1.319 -13.531 -9.805 1 97.56 63 ASP B N 1
ATOM 1662 C CA . ASP B 1 63 ? -0.872 -14.164 -11.039 1 97.56 63 ASP B CA 1
ATOM 1663 C C . ASP B 1 63 ? -1.739 -15.375 -11.375 1 97.56 63 ASP B C 1
ATOM 1665 O O . ASP B 1 63 ? -2.178 -15.539 -12.516 1 97.56 63 ASP B O 1
ATOM 1669 N N . PHE B 1 64 ? -2.012 -16.188 -10.336 1 98.31 64 PHE B N 1
ATOM 1670 C CA . PHE B 1 64 ? -2.781 -17.406 -10.562 1 98.31 64 PHE B CA 1
ATOM 1671 C C . PHE B 1 64 ? -3.693 -17.703 -9.375 1 98.31 64 PHE B C 1
ATOM 1673 O O . PHE B 1 64 ? -3.406 -17.281 -8.25 1 98.31 64 PHE B O 1
ATOM 1680 N N . SER B 1 65 ? -4.77 -18.359 -9.594 1 98.5 65 SER B N 1
ATOM 1681 C CA . SER B 1 65 ? -5.516 -19.062 -8.562 1 98.5 65 SER B CA 1
ATOM 1682 C C . SER B 1 65 ? -5.766 -20.516 -8.953 1 98.5 65 SER B C 1
ATOM 1684 O O . SER B 1 65 ? -5.988 -20.812 -10.125 1 98.5 65 SER B O 1
ATOM 1686 N N . LEU B 1 66 ? -5.688 -21.344 -8.008 1 98.5 66 LEU B N 1
ATOM 1687 C CA . LEU B 1 66 ? -5.93 -22.781 -8.188 1 98.5 66 LEU B CA 1
ATOM 1688 C C . LEU B 1 66 ? -7.289 -23.172 -7.621 1 98.5 66 LEU B C 1
ATOM 1690 O O . LEU B 1 66 ? -7.645 -22.766 -6.512 1 98.5 66 LEU B O 1
ATOM 1694 N N . TRP B 1 67 ? -7.984 -23.984 -8.398 1 98.25 67 TRP B N 1
ATOM 1695 C CA . TRP B 1 67 ? -9.336 -24.375 -8.023 1 98.25 67 TRP B CA 1
ATOM 1696 C C . TRP B 1 67 ? -9.484 -25.891 -8.047 1 98.25 67 TRP B C 1
ATOM 1698 O O . TRP B 1 67 ? -8.883 -26.578 -8.883 1 98.25 67 TRP B O 1
ATOM 1708 N N . LYS B 1 68 ? -10.305 -26.438 -7.137 1 97.19 68 LYS B N 1
ATOM 1709 C CA . LYS B 1 68 ? -10.672 -27.859 -7.086 1 97.19 68 LYS B CA 1
ATOM 1710 C C . LYS B 1 68 ? -12.172 -28.031 -6.91 1 97.19 68 LYS B C 1
ATOM 1712 O O . LYS B 1 68 ? -12.75 -27.578 -5.922 1 97.19 68 LYS B O 1
ATOM 1717 N N . GLU B 1 69 ? -12.789 -28.672 -7.852 1 96.81 69 GLU B N 1
ATOM 1718 C CA . GLU B 1 69 ? -14.227 -28.922 -7.797 1 96.81 69 GLU B CA 1
ATOM 1719 C C . GLU B 1 69 ? -15 -27.656 -7.48 1 96.81 69 GLU B C 1
ATOM 1721 O O . GLU B 1 69 ? -15.867 -27.641 -6.605 1 96.81 69 GLU B O 1
ATOM 1726 N N . GLY B 1 70 ? -14.578 -26.516 -8.055 1 95.75 70 GLY B N 1
ATOM 1727 C CA . GLY B 1 70 ? -15.297 -25.25 -7.98 1 95.75 70 GLY B CA 1
ATOM 1728 C C . GLY B 1 70 ? -14.938 -24.438 -6.75 1 95.75 70 GLY B C 1
ATOM 1729 O O . GLY B 1 70 ? -15.469 -23.359 -6.547 1 95.75 70 GLY B O 1
ATOM 1730 N N . LYS B 1 71 ? -13.977 -24.984 -5.973 1 96.31 71 LYS B N 1
ATOM 1731 C CA . LYS B 1 71 ? -13.578 -24.281 -4.758 1 96.31 71 LYS B CA 1
ATOM 1732 C C . LYS B 1 71 ? -12.164 -23.719 -4.891 1 96.31 71 LYS B C 1
ATOM 1734 O O . LYS B 1 71 ? -11.273 -24.391 -5.426 1 96.31 71 LYS B O 1
ATOM 1739 N N . LEU B 1 72 ? -12.039 -22.516 -4.465 1 97.62 72 LEU B N 1
ATOM 1740 C CA . LEU B 1 72 ? -10.727 -21.875 -4.473 1 97.62 72 LEU B CA 1
ATOM 1741 C C . LEU B 1 72 ? -9.797 -22.516 -3.453 1 97.62 72 LEU B C 1
ATOM 1743 O O . LEU B 1 72 ? -10.117 -22.578 -2.264 1 97.62 72 LEU B O 1
ATOM 1747 N N . VAL B 1 73 ? -8.664 -22.984 -3.924 1 96.31 73 VAL B N 1
ATOM 1748 C CA . VAL B 1 73 ? -7.75 -23.734 -3.068 1 96.31 73 VAL B CA 1
ATOM 1749 C C . VAL B 1 73 ? -6.582 -22.844 -2.648 1 96.31 73 VAL B C 1
ATOM 1751 O O . VAL B 1 73 ? -6.137 -22.891 -1.499 1 96.31 73 VAL B O 1
ATOM 1754 N N . GLU B 1 74 ? -6.105 -22.109 -3.621 1 98.12 74 GLU B N 1
ATOM 1755 C CA . GLU B 1 74 ? -4.879 -21.344 -3.381 1 98.12 74 GLU B CA 1
ATOM 1756 C C . GLU B 1 74 ? -4.742 -20.188 -4.367 1 98.12 74 GLU B C 1
ATOM 1758 O O . GLU B 1 74 ? -5.164 -20.297 -5.523 1 98.12 74 GLU B O 1
ATOM 1763 N N . VAL B 1 75 ? -4.215 -19.078 -3.871 1 98.69 75 VAL B N 1
ATOM 1764 C CA . VAL B 1 75 ? -3.844 -17.938 -4.703 1 98.69 75 VAL B CA 1
ATOM 1765 C C . VAL B 1 75 ? -2.326 -17.781 -4.703 1 98.69 75 VAL B C 1
ATOM 1767 O O . VAL B 1 75 ? -1.686 -17.859 -3.652 1 98.69 75 VAL B O 1
ATOM 1770 N N . ILE B 1 76 ? -1.709 -17.531 -5.93 1 98.5 76 ILE B N 1
ATOM 1771 C CA . ILE B 1 76 ? -0.256 -17.562 -6.059 1 98.5 76 ILE B CA 1
ATOM 1772 C C . ILE B 1 76 ? 0.228 -16.297 -6.766 1 98.5 76 ILE B C 1
ATOM 1774 O O . ILE B 1 76 ? -0.339 -15.891 -7.781 1 98.5 76 ILE B O 1
ATOM 1778 N N . ASP B 1 77 ? 1.241 -15.703 -6.188 1 97.5 77 ASP B N 1
ATOM 1779 C CA . ASP B 1 77 ? 1.954 -14.594 -6.812 1 97.5 77 ASP B CA 1
ATOM 1780 C C . ASP B 1 77 ? 3.434 -14.93 -6.996 1 97.5 77 ASP B C 1
ATOM 1782 O O . ASP B 1 77 ? 4.098 -15.359 -6.055 1 97.5 77 ASP B O 1
ATOM 1786 N N . VAL B 1 78 ? 3.877 -14.703 -8.219 1 96.06 78 VAL B N 1
ATOM 1787 C CA . VAL B 1 78 ? 5.297 -14.883 -8.508 1 96.06 78 VAL B CA 1
ATOM 1788 C C . VAL B 1 78 ? 6.059 -13.602 -8.172 1 96.06 78 VAL B C 1
ATOM 1790 O O . VAL B 1 78 ? 5.719 -12.523 -8.672 1 96.06 78 VAL B O 1
ATOM 1793 N N . LYS B 1 79 ? 7 -13.758 -7.238 1 91.31 79 LYS B N 1
ATOM 1794 C CA . LYS B 1 79 ? 7.676 -12.562 -6.742 1 91.31 79 LYS B CA 1
ATOM 1795 C C . LYS B 1 79 ? 9.18 -12.633 -6.996 1 91.31 79 LYS B C 1
ATOM 1797 O O . LYS B 1 79 ? 9.773 -13.711 -6.938 1 91.31 79 LYS B O 1
ATOM 1802 N N . GLY B 1 80 ? 9.727 -11.57 -7.41 1 84.62 80 GLY B N 1
ATOM 1803 C CA . GLY B 1 80 ? 11.156 -11.328 -7.285 1 84.62 80 GLY B CA 1
ATOM 1804 C C . GLY B 1 80 ? 11.523 -10.508 -6.066 1 84.62 80 GLY B C 1
ATOM 1805 O O . GLY B 1 80 ? 11.906 -11.062 -5.031 1 84.62 80 GLY B O 1
ATOM 1806 N N . LYS B 1 81 ? 11.281 -9.242 -6.133 1 88.44 81 LYS B N 1
ATOM 1807 C CA . LYS B 1 81 ? 11.383 -8.344 -4.98 1 88.44 81 LYS B CA 1
ATOM 1808 C C . LYS B 1 81 ? 10.039 -7.715 -4.652 1 88.44 81 LYS B C 1
ATOM 1810 O O . LYS B 1 81 ? 9.406 -7.105 -5.52 1 88.44 81 LYS B O 1
ATOM 1815 N N . ALA B 1 82 ? 9.672 -7.914 -3.461 1 90.81 82 ALA B N 1
ATOM 1816 C CA . ALA B 1 82 ? 8.367 -7.391 -3.059 1 90.81 82 ALA B CA 1
ATOM 1817 C C . ALA B 1 82 ? 8.43 -5.879 -2.848 1 90.81 82 ALA B C 1
ATOM 1819 O O . ALA B 1 82 ? 9.391 -5.363 -2.27 1 90.81 82 ALA B O 1
ATOM 1820 N N . THR B 1 83 ? 7.445 -5.242 -3.422 1 93.62 83 THR B N 1
ATOM 1821 C CA . THR B 1 83 ? 7.293 -3.812 -3.174 1 93.62 83 THR B CA 1
ATOM 1822 C C . THR B 1 83 ? 6.434 -3.564 -1.94 1 93.62 83 THR B C 1
ATOM 1824 O O . THR B 1 83 ? 5.719 -4.461 -1.483 1 93.62 83 THR B O 1
ATOM 1827 N N . GLU B 1 84 ? 6.504 -2.41 -1.43 1 94.56 84 GLU B N 1
ATOM 1828 C CA . GLU B 1 84 ? 5.688 -2.062 -0.269 1 94.56 84 GLU B CA 1
ATOM 1829 C C . GLU B 1 84 ? 4.199 -2.129 -0.6 1 94.56 84 GLU B C 1
ATOM 1831 O O . GLU B 1 84 ? 3.391 -2.543 0.233 1 94.56 84 GLU B O 1
ATOM 1836 N N . VAL B 1 85 ? 3.896 -1.744 -1.808 1 96.19 85 VAL B N 1
ATOM 1837 C CA . VAL B 1 85 ? 2.502 -1.779 -2.238 1 96.19 85 VAL B CA 1
ATOM 1838 C C . VAL B 1 85 ? 2 -3.223 -2.25 1 96.19 85 VAL B C 1
ATOM 1840 O O . VAL B 1 85 ? 0.913 -3.512 -1.746 1 96.19 85 VAL B O 1
ATOM 1843 N N . ALA B 1 86 ? 2.85 -4.074 -2.738 1 95.88 86 ALA B N 1
ATOM 1844 C CA . ALA B 1 86 ? 2.496 -5.492 -2.777 1 95.88 86 ALA B CA 1
ATOM 1845 C C . ALA B 1 86 ? 2.287 -6.043 -1.371 1 95.88 86 ALA B C 1
ATOM 1847 O O . ALA B 1 86 ? 1.356 -6.816 -1.133 1 95.88 86 ALA B O 1
ATOM 1848 N N . ASN B 1 87 ? 3.152 -5.656 -0.501 1 95.94 87 ASN B N 1
ATOM 1849 C CA . ASN B 1 87 ? 3.074 -6.117 0.88 1 95.94 87 ASN B CA 1
ATOM 1850 C C . ASN B 1 87 ? 1.776 -5.672 1.548 1 95.94 87 ASN B C 1
ATOM 1852 O O . ASN B 1 87 ? 1.114 -6.469 2.219 1 95.94 87 ASN B O 1
ATOM 1856 N N . ILE B 1 88 ? 1.385 -4.461 1.326 1 97.31 88 ILE B N 1
ATOM 1857 C CA . ILE B 1 88 ? 0.178 -3.924 1.946 1 97.31 88 ILE B CA 1
ATOM 1858 C C . ILE B 1 88 ? -1.052 -4.621 1.372 1 97.31 88 ILE B C 1
ATOM 1860 O O . ILE B 1 88 ? -1.928 -5.062 2.119 1 97.31 88 ILE B O 1
ATOM 1864 N N . LYS B 1 89 ? -1.066 -4.754 0.09 1 97.81 89 LYS B N 1
ATOM 1865 C CA . LYS B 1 89 ? -2.217 -5.395 -0.54 1 97.81 89 LYS B CA 1
ATOM 1866 C C . LYS B 1 89 ? -2.328 -6.855 -0.117 1 97.81 89 LYS B C 1
ATOM 1868 O O . LYS B 1 89 ? -3.43 -7.355 0.13 1 97.81 89 LYS B O 1
ATOM 1873 N N . ALA B 1 90 ? -1.215 -7.523 -0.058 1 97.25 90 ALA B N 1
ATOM 1874 C CA . ALA B 1 90 ? -1.209 -8.914 0.389 1 97.25 90 ALA B CA 1
ATOM 1875 C C . ALA B 1 90 ? -1.728 -9.031 1.819 1 97.25 90 ALA B C 1
ATOM 1877 O O . ALA B 1 90 ? -2.473 -9.961 2.141 1 97.25 90 ALA B O 1
ATOM 1878 N N . LYS B 1 91 ? -1.299 -8.094 2.65 1 97.12 91 LYS B N 1
ATOM 1879 C CA . LYS B 1 91 ? -1.748 -8.094 4.039 1 97.12 91 LYS B CA 1
ATOM 1880 C C . LYS B 1 91 ? -3.262 -7.93 4.129 1 97.12 91 LYS B C 1
ATOM 1882 O O . LYS B 1 91 ? -3.924 -8.625 4.902 1 97.12 91 LYS B O 1
ATOM 1887 N N . ILE B 1 92 ? -3.809 -7.031 3.387 1 98.12 92 ILE B N 1
ATOM 1888 C CA . ILE B 1 92 ? -5.25 -6.812 3.367 1 98.12 92 ILE B CA 1
ATOM 1889 C C . ILE B 1 92 ? -5.957 -8.062 2.838 1 98.12 92 ILE B C 1
ATOM 1891 O O . ILE B 1 92 ? -6.969 -8.492 3.395 1 98.12 92 ILE B O 1
ATOM 1895 N N . PHE B 1 93 ? -5.441 -8.672 1.742 1 98.5 93 PHE B N 1
ATOM 1896 C CA . PHE B 1 93 ? -5.992 -9.898 1.174 1 98.5 93 PHE B CA 1
ATOM 1897 C C . PHE B 1 93 ? -6.09 -10.984 2.232 1 98.5 93 PHE B C 1
ATOM 1899 O O . PHE B 1 93 ? -7.148 -11.594 2.41 1 98.5 93 PHE B O 1
ATOM 1906 N N . ARG B 1 94 ? -4.984 -11.172 2.936 1 97.56 94 ARG B N 1
ATOM 1907 C CA . ARG B 1 94 ? -4.926 -12.242 3.928 1 97.56 94 ARG B CA 1
ATOM 1908 C C . ARG B 1 94 ? -5.922 -11.992 5.055 1 97.56 94 ARG B C 1
ATOM 1910 O O . ARG B 1 94 ? -6.426 -12.938 5.66 1 97.56 94 ARG B O 1
ATOM 1917 N N . TYR B 1 95 ? -6.156 -10.773 5.324 1 97.44 95 TYR B N 1
ATOM 1918 C CA . TYR B 1 95 ? -7.105 -10.414 6.371 1 97.44 95 TYR B CA 1
ATOM 1919 C C . TYR B 1 95 ? -8.539 -10.633 5.91 1 97.44 95 TYR B C 1
ATOM 1921 O O . TYR B 1 95 ? -9.375 -11.117 6.672 1 97.44 95 TYR B O 1
ATOM 1929 N N . GLN B 1 96 ? -8.812 -10.281 4.727 1 96.62 96 GLN B N 1
ATOM 1930 C CA . GLN B 1 96 ? -10.18 -10.32 4.215 1 96.62 96 GLN B CA 1
ATOM 1931 C C . GLN B 1 96 ? -10.539 -11.719 3.729 1 96.62 96 GLN B C 1
ATOM 1933 O O . GLN B 1 96 ? -11.695 -12.141 3.83 1 96.62 96 GLN B O 1
ATOM 1938 N N . TYR B 1 97 ? -9.633 -12.398 3.104 1 96.69 97 TYR B N 1
ATOM 1939 C CA . TYR B 1 97 ? -9.82 -13.75 2.584 1 96.69 97 TYR B CA 1
ATOM 1940 C C . TYR B 1 97 ? -9.062 -14.766 3.426 1 96.69 97 TYR B C 1
ATOM 1942 O O . TYR B 1 97 ? -8.172 -15.453 2.924 1 96.69 97 TYR B O 1
ATOM 1950 N N . ARG B 1 98 ? -9.508 -14.93 4.609 1 93.81 98 ARG B N 1
ATOM 1951 C CA . ARG B 1 98 ? -8.789 -15.68 5.633 1 93.81 98 ARG B CA 1
ATOM 1952 C C . ARG B 1 98 ? -8.742 -17.172 5.289 1 93.81 98 ARG B C 1
ATOM 1954 O O . ARG B 1 98 ? -7.805 -17.875 5.68 1 93.81 98 ARG B O 1
ATOM 1961 N N . ASP B 1 99 ? -9.695 -17.594 4.547 1 94 99 ASP B N 1
ATOM 1962 C CA . ASP B 1 99 ? -9.812 -19.016 4.254 1 94 99 ASP B CA 1
ATOM 1963 C C . ASP B 1 99 ? -9.047 -19.375 2.982 1 94 99 ASP B C 1
ATOM 1965 O O . ASP B 1 99 ? -9 -20.547 2.598 1 94 99 ASP B O 1
ATOM 1969 N N . VAL B 1 100 ? -8.484 -18.391 2.375 1 95.38 100 VAL B N 1
ATOM 1970 C CA . VAL B 1 100 ? -7.754 -18.625 1.133 1 95.38 100 VAL B CA 1
ATOM 1971 C C . VAL B 1 100 ? -6.254 -18.484 1.381 1 95.38 100 VAL B C 1
ATOM 1973 O O . VAL B 1 100 ? -5.801 -17.484 1.932 1 95.38 100 VAL B O 1
ATOM 1976 N N . ASN B 1 101 ? -5.508 -19.469 1.006 1 96.06 101 ASN B N 1
ATOM 1977 C CA . ASN B 1 101 ? -4.059 -19.406 1.145 1 96.06 101 ASN B CA 1
ATOM 1978 C C . ASN B 1 101 ? -3.428 -18.562 0.04 1 96.06 101 ASN B C 1
ATOM 1980 O O . ASN B 1 101 ? -3.609 -18.844 -1.145 1 96.06 101 ASN B O 1
ATOM 1984 N N . LEU B 1 102 ? -2.803 -17.5 0.412 1 98 102 LEU B N 1
ATOM 1985 C CA . LEU B 1 102 ? -1.997 -16.719 -0.515 1 98 102 LEU B CA 1
ATOM 1986 C C . LEU B 1 102 ? -0.524 -17.094 -0.414 1 98 102 LEU B C 1
ATOM 1988 O O . LEU B 1 102 ? 0.082 -16.969 0.652 1 98 102 LEU B O 1
ATOM 1992 N N . THR B 1 103 ? 0.029 -17.547 -1.521 1 97.88 103 THR B N 1
ATOM 1993 C CA . THR B 1 103 ? 1.416 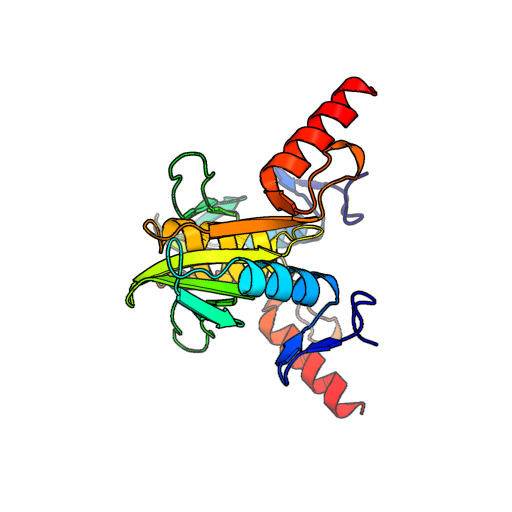-18 -1.533 1 97.88 103 THR B CA 1
ATOM 1994 C C . THR B 1 103 ? 2.25 -17.156 -2.496 1 97.88 103 THR B C 1
ATOM 1996 O O . THR B 1 103 ? 1.918 -17.047 -3.678 1 97.88 103 THR B O 1
ATOM 1999 N N . TRP B 1 104 ? 3.234 -16.484 -1.963 1 97.69 104 TRP B N 1
ATOM 2000 C CA . TRP B 1 104 ? 4.238 -15.828 -2.797 1 97.69 104 TRP B CA 1
ATOM 2001 C C . TRP B 1 104 ? 5.367 -16.797 -3.146 1 97.69 104 TRP B C 1
ATOM 2003 O O . TRP B 1 104 ? 6.004 -17.359 -2.258 1 97.69 104 TRP B O 1
ATOM 2013 N N . ILE B 1 105 ? 5.598 -16.969 -4.461 1 97.31 105 ILE B N 1
ATOM 2014 C CA . ILE B 1 105 ? 6.57 -17.953 -4.918 1 97.31 105 ILE B CA 1
ATOM 2015 C C . ILE B 1 105 ? 7.684 -17.25 -5.699 1 97.31 105 ILE B C 1
ATOM 2017 O O . ILE B 1 105 ? 7.453 -16.219 -6.332 1 97.31 105 ILE B O 1
ATOM 2021 N N . CYS B 1 106 ? 8.867 -17.781 -5.629 1 95.56 106 CYS B N 1
ATOM 2022 C CA . CYS B 1 106 ? 9.992 -17.281 -6.41 1 95.56 106 CYS B CA 1
ATOM 2023 C C . CYS B 1 106 ? 10.914 -18.422 -6.836 1 95.56 106 CYS B C 1
ATOM 2025 O O . CYS B 1 106 ? 10.781 -19.547 -6.355 1 95.56 106 CYS B O 1
ATOM 2027 N N . LYS B 1 107 ? 11.742 -18.078 -7.797 1 93.56 107 LYS B N 1
ATOM 2028 C CA . LYS B 1 107 ? 12.742 -19.062 -8.203 1 93.56 107 LYS B CA 1
ATOM 2029 C C . LYS B 1 107 ? 13.703 -19.375 -7.066 1 93.56 107 LYS B C 1
ATOM 2031 O O . LYS B 1 107 ? 14.203 -18.469 -6.398 1 93.56 107 LYS B O 1
ATOM 2036 N N . ALA B 1 108 ? 13.938 -20.609 -6.906 1 92.88 108 ALA B N 1
ATOM 2037 C CA . ALA B 1 108 ? 14.828 -21.031 -5.828 1 92.88 108 ALA B CA 1
ATOM 2038 C C . ALA B 1 108 ? 16.297 -20.922 -6.254 1 92.88 108 ALA B C 1
ATOM 2040 O O . ALA B 1 108 ? 16.625 -21.156 -7.422 1 92.88 108 ALA B O 1
ATOM 2041 N N . PRO B 1 109 ? 17.094 -20.578 -5.242 1 90.06 109 PRO B N 1
ATOM 2042 C CA . PRO B 1 109 ? 18.516 -20.641 -5.555 1 90.06 109 PRO B CA 1
ATOM 2043 C C . PRO B 1 109 ? 18.984 -22.047 -5.934 1 90.06 109 PRO B C 1
ATOM 2045 O O . PRO B 1 109 ? 18.406 -23.031 -5.473 1 90.06 109 PRO B O 1
ATOM 2048 N N . LYS B 1 110 ? 20.031 -22.031 -6.656 1 89 110 LYS B N 1
ATOM 2049 C CA . LYS B 1 110 ? 20.547 -23.297 -7.199 1 89 110 LYS B CA 1
ATOM 2050 C C . LYS B 1 110 ? 20.922 -24.266 -6.082 1 89 110 LYS B C 1
ATOM 2052 O O . LYS B 1 110 ? 20.703 -25.469 -6.195 1 89 110 LYS B O 1
ATOM 2057 N N . TYR B 1 111 ? 21.406 -23.719 -4.984 1 88.81 111 TYR B N 1
ATOM 2058 C CA . TYR B 1 111 ? 21.953 -24.562 -3.934 1 88.81 111 TYR B CA 1
ATOM 2059 C C . TYR B 1 111 ? 20.844 -25.312 -3.195 1 88.81 111 TYR B C 1
ATOM 2061 O O . TYR B 1 111 ? 21.094 -26.266 -2.475 1 88.81 111 TYR B O 1
ATOM 2069 N N . THR B 1 112 ? 19.609 -24.906 -3.367 1 88.88 112 THR B N 1
ATOM 2070 C CA . THR B 1 112 ? 18.484 -25.547 -2.676 1 88.88 112 THR B CA 1
ATOM 2071 C C . THR B 1 112 ? 18.078 -26.828 -3.396 1 88.88 112 THR B C 1
ATOM 2073 O O . THR B 1 112 ? 17.406 -27.688 -2.814 1 88.88 112 THR B O 1
ATOM 2076 N N . GLY B 1 113 ? 18.469 -27 -4.746 1 90.44 113 GLY B N 1
ATOM 2077 C CA . GLY B 1 113 ? 18.062 -28.141 -5.543 1 90.44 113 GLY B CA 1
ATOM 2078 C C . GLY B 1 113 ? 16.625 -28.047 -6.027 1 90.44 113 GLY B C 1
ATOM 2079 O O . GLY B 1 113 ? 16.141 -28.938 -6.734 1 90.44 113 GLY B O 1
ATOM 2080 N N . GLN B 1 114 ? 15.883 -27.078 -5.52 1 92.06 114 GLN B N 1
ATOM 2081 C CA . GLN B 1 114 ? 14.5 -26.875 -5.953 1 92.06 114 GLN B CA 1
ATOM 2082 C C . GLN B 1 114 ? 14.422 -25.766 -7.004 1 92.06 114 GLN B C 1
ATOM 2084 O O . GLN B 1 114 ? 15.344 -24.969 -7.148 1 92.06 114 GLN B O 1
ATOM 2089 N N . GLU B 1 115 ? 13.398 -25.906 -7.742 1 94.31 115 GLU B N 1
ATOM 2090 C CA . GLU B 1 115 ? 13.227 -24.875 -8.773 1 94.31 115 GLU B CA 1
ATOM 2091 C C . GLU B 1 115 ? 12.5 -23.656 -8.227 1 94.31 115 GLU B C 1
ATOM 2093 O O . GLU B 1 115 ? 12.836 -22.516 -8.578 1 94.31 115 GLU B O 1
ATOM 2098 N N . TRP B 1 116 ? 11.5 -23.969 -7.359 1 96.5 116 TRP B N 1
ATOM 2099 C CA . TRP B 1 116 ? 10.664 -22.906 -6.801 1 96.5 116 TRP B CA 1
ATOM 2100 C C . TRP B 1 116 ? 10.664 -22.969 -5.277 1 96.5 116 TRP B C 1
ATOM 2102 O O . TRP B 1 116 ? 10.852 -24.031 -4.688 1 96.5 116 TRP B O 1
ATOM 2112 N N . MET B 1 117 ? 10.5 -21.859 -4.68 1 95.56 117 MET B N 1
ATOM 2113 C CA . MET B 1 117 ? 10.383 -21.844 -3.225 1 95.56 117 MET B CA 1
ATOM 2114 C C . MET B 1 117 ? 9.477 -20.703 -2.775 1 95.56 117 MET B C 1
ATOM 2116 O O . MET B 1 117 ? 9.195 -19.781 -3.547 1 95.56 117 MET B O 1
ATOM 2120 N N . VAL B 1 118 ? 9.008 -20.766 -1.581 1 95.69 118 VAL B N 1
ATOM 2121 C CA . VAL B 1 118 ? 8.172 -19.734 -0.989 1 95.69 118 VAL B CA 1
ATOM 2122 C C . VAL B 1 118 ? 9.016 -18.484 -0.719 1 95.69 118 VAL B C 1
ATOM 2124 O O . VAL B 1 118 ? 10.102 -18.578 -0.155 1 95.69 118 VAL B O 1
ATOM 2127 N N . TYR B 1 119 ? 8.469 -17.406 -1.124 1 95.12 119 TYR B N 1
ATOM 2128 C CA . TYR B 1 119 ? 9.211 -16.141 -1.069 1 95.12 119 TYR B CA 1
ATOM 2129 C C . TYR B 1 119 ? 9.625 -15.82 0.361 1 95.12 119 TYR B C 1
ATOM 2131 O O . TYR B 1 119 ? 10.742 -15.367 0.603 1 95.12 119 TYR B O 1
ATOM 2139 N N . GLU B 1 120 ? 8.797 -16.031 1.309 1 92.06 120 GLU B N 1
ATOM 2140 C CA . GLU B 1 120 ? 9.086 -15.742 2.711 1 92.06 120 GLU B CA 1
ATOM 2141 C C . GLU B 1 120 ? 10.289 -16.547 3.199 1 92.06 120 GLU B C 1
ATOM 2143 O O . GLU B 1 120 ? 11.07 -16.062 4.023 1 92.06 120 GLU B O 1
ATOM 2148 N N . ASP B 1 121 ? 10.445 -17.719 2.721 1 92.44 121 ASP B N 1
ATOM 2149 C CA . ASP B 1 121 ? 11.57 -18.562 3.105 1 92.44 121 ASP B CA 1
ATOM 2150 C C . ASP B 1 121 ? 12.883 -18.047 2.527 1 92.44 121 ASP B C 1
ATOM 2152 O O . ASP B 1 121 ? 13.914 -18.078 3.193 1 92.44 121 ASP B O 1
ATOM 2156 N N . LEU B 1 122 ? 12.766 -17.641 1.366 1 91.12 122 LEU B N 1
ATOM 2157 C CA . LEU B 1 122 ? 13.945 -17.062 0.739 1 91.12 122 LEU B CA 1
ATOM 2158 C C . LEU B 1 122 ? 14.406 -15.82 1.502 1 91.12 122 LEU B C 1
ATOM 2160 O O . LEU B 1 122 ? 15.609 -15.656 1.751 1 91.12 122 LEU B O 1
ATOM 2164 N N . VAL B 1 123 ? 13.555 -14.953 1.887 1 89.12 123 VAL B N 1
ATOM 2165 C CA . VAL B 1 123 ? 13.867 -13.727 2.615 1 89.12 123 VAL B CA 1
ATOM 2166 C C . VAL B 1 123 ? 14.523 -14.07 3.947 1 89.12 123 VAL B C 1
ATOM 2168 O O . VAL B 1 123 ? 15.508 -13.43 4.344 1 89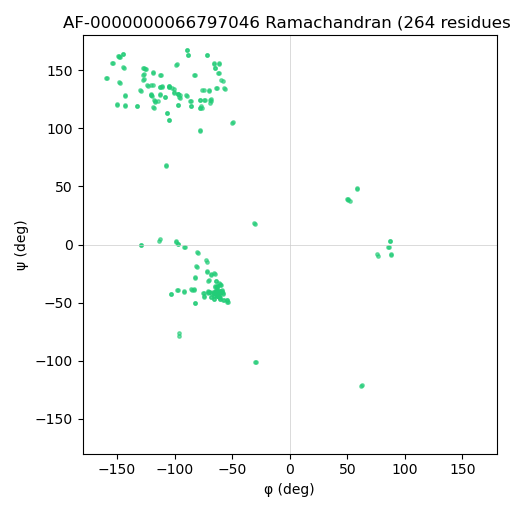.12 123 VAL B O 1
ATOM 2171 N N . LYS B 1 124 ? 13.992 -15.094 4.539 1 89.44 124 LYS B N 1
ATOM 2172 C CA . LYS B 1 124 ? 14.539 -15.539 5.816 1 89.44 124 LYS B CA 1
ATOM 2173 C C . LYS B 1 124 ? 15.969 -16.062 5.652 1 89.44 124 LYS B C 1
ATOM 2175 O O . LYS B 1 124 ? 16.844 -15.75 6.469 1 89.44 124 LYS B O 1
ATOM 2180 N N . VAL B 1 125 ? 16.156 -16.812 4.648 1 86.88 125 VAL B N 1
ATOM 2181 C CA . VAL B 1 125 ? 17.469 -17.406 4.383 1 86.88 125 VAL B CA 1
ATOM 2182 C C . VAL B 1 125 ? 18.469 -16.297 4.07 1 86.88 125 VAL B C 1
ATOM 2184 O O . VAL B 1 125 ? 19.609 -16.328 4.559 1 86.88 125 VAL B O 1
ATOM 2187 N N . ARG B 1 126 ? 18.047 -15.344 3.352 1 86.12 126 ARG B N 1
ATOM 2188 C CA . ARG B 1 126 ? 18.922 -14.227 2.973 1 86.12 126 ARG B CA 1
ATOM 2189 C C . ARG B 1 126 ? 19.266 -13.367 4.184 1 86.12 126 ARG B C 1
ATOM 2191 O O . ARG B 1 126 ? 20.406 -12.906 4.32 1 86.12 126 ARG B O 1
ATOM 2198 N N . ARG B 1 127 ? 18.297 -13.133 5.008 1 88 127 ARG B N 1
ATOM 2199 C CA . ARG B 1 127 ? 18.516 -12.352 6.219 1 88 127 ARG B CA 1
ATOM 2200 C C . ARG B 1 127 ? 19.5 -13.055 7.156 1 88 127 ARG B C 1
ATOM 2202 O O . ARG B 1 127 ? 20.359 -12.414 7.742 1 88 127 ARG B O 1
ATOM 2209 N N . LYS B 1 128 ? 19.328 -14.344 7.242 1 86.38 128 LYS B N 1
ATOM 2210 C CA . LYS B 1 128 ? 20.203 -15.141 8.086 1 86.38 128 LYS B CA 1
ATOM 2211 C C . LYS B 1 128 ? 21.641 -15.125 7.551 1 86.38 128 LYS B C 1
ATOM 2213 O O . LYS B 1 128 ? 22.594 -14.992 8.32 1 86.38 128 LYS B O 1
ATOM 2218 N N . ARG B 1 129 ? 21.797 -15.219 6.293 1 85.38 129 ARG B N 1
ATOM 2219 C CA . ARG B 1 129 ? 23.109 -15.203 5.668 1 85.38 129 ARG B CA 1
ATOM 2220 C C . ARG B 1 129 ? 23.812 -13.859 5.879 1 85.38 129 ARG B C 1
ATOM 2222 O O . ARG B 1 129 ? 25.016 -13.812 6.125 1 85.38 129 ARG B O 1
ATOM 2229 N N . LYS B 1 130 ? 23.047 -12.789 5.758 1 85.69 130 LYS B N 1
ATOM 2230 C CA . LYS B 1 130 ? 23.594 -11.445 5.949 1 85.69 130 LYS B CA 1
ATOM 2231 C C . LYS B 1 130 ? 24.047 -11.242 7.387 1 85.69 130 LYS B C 1
ATOM 2233 O O . LYS B 1 130 ? 25.078 -10.602 7.629 1 85.69 130 LYS B O 1
ATOM 2238 N N . ARG B 1 131 ? 23.344 -11.812 8.289 1 86.12 13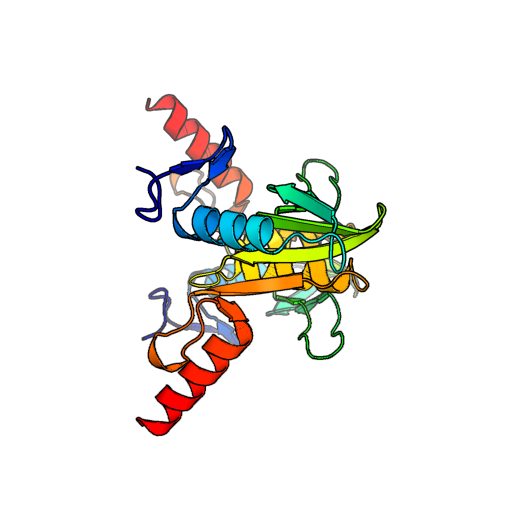1 ARG B N 1
ATOM 2239 C CA . ARG B 1 131 ? 23.672 -11.688 9.703 1 86.12 131 ARG B CA 1
ATOM 2240 C C . ARG B 1 131 ? 24.938 -12.477 10.039 1 86.12 131 ARG B C 1
ATOM 2242 O O . ARG B 1 131 ? 25.719 -12.078 10.906 1 86.12 131 ARG B O 1
ATOM 2249 N N . GLU B 1 132 ? 25.109 -13.516 9.328 1 84.81 132 GLU B N 1
ATOM 2250 C CA . GLU B 1 132 ? 26.266 -14.383 9.57 1 84.81 132 GLU B CA 1
ATOM 2251 C C . GLU B 1 132 ? 27.516 -13.844 8.883 1 84.81 132 GLU B C 1
ATOM 2253 O O . GLU B 1 132 ? 28.641 -14.125 9.312 1 84.81 132 GLU B O 1
ATOM 2258 N N . MET B 1 133 ? 27.328 -13.172 7.844 1 77 133 MET B N 1
ATOM 2259 C CA . MET B 1 133 ? 28.469 -12.594 7.137 1 77 133 MET B CA 1
ATOM 2260 C C . MET B 1 133 ? 28.938 -11.312 7.82 1 77 133 MET B C 1
ATOM 2262 O O . MET B 1 133 ? 30.109 -10.93 7.695 1 77 133 MET B O 1
ATOM 2266 N N . LYS B 1 134 ? 28.281 -10.789 8.773 1 64.06 134 LYS B N 1
ATOM 2267 C CA . LYS B 1 134 ? 28.719 -9.617 9.531 1 64.06 134 LYS B CA 1
ATOM 2268 C C . LYS B 1 134 ? 29.484 -10.031 10.789 1 64.06 134 LYS B C 1
ATOM 2270 O O . LYS B 1 134 ? 30.594 -9.562 11.023 1 64.06 134 LYS B O 1
#